Protein AF-A0A817MGU4-F1 (afdb_monomer)

Foldseek 3Di:
DAPVLVVVVVVCVVDPCVVPDDDDQAAAALDKFKWWWKDAPVCSVPTDIDTPDPDPVVVVVVADPRMDTRDTHIYAAPCVVDPEAAAEEEEENQLCRVRNVSSNVVCLVPYHHFKYKYWQALVRVVVVVHQSLVVVVSLVVSAKFKWFQDDDDPDPVPSDPVPTDRQPPDSVSSVVVSVDGITIMMIGHD

Secondary structure (DSSP, 8-state):
--HHHHHHHHHHHHSTTTTT------EE-SS--EEEEEEESS-TTS-EEEE----HHHHHHHS-TTEEEEEEEEEE-HHHH--S-EEEEEE--TT-HHHHHHTTHHHHHHS-EEEEEEEE-HHHHHHTT--HHHHHHHHHTTTPEEEE-----S-GGG--GGGPEE--SSHHHHHHHHTS--EEEEEE--

Nearest PDB structures (foldseek):
  7t02-assembly1_A  TM=6.049E-01  e=2.798E-01  Cryptococcus neoformans H99
  4ts5-assembly1_B  TM=3.779E-01  e=2.997E+00  Saccharolobus solfataricus

Structure (mmCIF, N/CA/C/O backbone):
data_AF-A0A817MGU4-F1
#
_entry.id   AF-A0A817MGU4-F1
#
loop_
_atom_site.group_PDB
_atom_site.id
_atom_site.type_symbol
_atom_site.label_atom_id
_atom_site.label_alt_id
_atom_site.label_comp_id
_atom_site.label_asym_id
_atom_site.label_entity_id
_atom_site.label_seq_id
_atom_site.pdbx_PDB_ins_code
_atom_site.Cartn_x
_atom_site.Cartn_y
_atom_site.Cartn_z
_atom_site.occupancy
_atom_site.B_iso_or_equiv
_atom_site.auth_seq_id
_atom_site.auth_comp_id
_atom_site.auth_asym_id
_atom_site.auth_atom_id
_atom_site.pdbx_PDB_model_num
ATOM 1 N N . MET A 1 1 ? 19.069 8.839 0.242 1.00 52.44 1 MET A N 1
ATOM 2 C CA . MET A 1 1 ? 17.843 9.308 0.901 1.00 52.44 1 MET A CA 1
ATOM 3 C C . MET A 1 1 ? 16.975 9.930 -0.161 1.00 52.44 1 MET A C 1
ATOM 5 O O . MET A 1 1 ? 17.437 10.852 -0.833 1.00 52.44 1 MET A O 1
ATOM 9 N N . ASP A 1 2 ? 15.814 9.322 -0.345 1.00 75.19 2 ASP A N 1
ATOM 10 C CA . ASP A 1 2 ? 14.887 9.527 -1.437 1.00 75.19 2 ASP A CA 1
ATOM 11 C C . ASP A 1 2 ? 14.409 10.979 -1.476 1.00 75.19 2 ASP A C 1
ATOM 13 O O . ASP A 1 2 ? 14.373 11.662 -0.446 1.00 75.19 2 ASP A O 1
ATOM 17 N N . ILE A 1 3 ? 14.117 11.471 -2.678 1.00 82.62 3 ILE A N 1
ATOM 18 C CA . ILE A 1 3 ? 13.747 12.871 -2.867 1.00 82.62 3 ILE A CA 1
ATOM 19 C C . ILE A 1 3 ? 12.414 13.193 -2.188 1.00 82.62 3 ILE A C 1
ATOM 21 O O . ILE A 1 3 ? 12.316 14.254 -1.576 1.00 82.62 3 ILE A O 1
ATOM 25 N N . ASN A 1 4 ? 11.452 12.265 -2.170 1.00 84.75 4 ASN A N 1
ATOM 26 C CA . ASN A 1 4 ? 10.167 12.475 -1.506 1.00 84.75 4 ASN A CA 1
ATOM 27 C C . ASN A 1 4 ? 10.351 12.516 0.009 1.00 84.75 4 ASN A C 1
ATOM 29 O O . ASN A 1 4 ? 9.826 13.409 0.666 1.00 84.75 4 ASN A O 1
ATOM 33 N N . VAL A 1 5 ? 11.182 11.635 0.574 1.00 89.19 5 VAL A N 1
ATOM 34 C CA . VAL A 1 5 ? 11.493 11.682 2.014 1.00 89.19 5 VAL A CA 1
ATOM 35 C C . VAL A 1 5 ? 12.174 13.002 2.389 1.00 89.19 5 VAL A C 1
ATOM 37 O O . VAL A 1 5 ? 11.815 13.614 3.394 1.00 89.19 5 VAL A O 1
ATOM 40 N N . LYS A 1 6 ? 13.126 13.483 1.580 1.00 89.12 6 LYS A N 1
ATOM 41 C CA . LYS A 1 6 ? 13.765 14.789 1.812 1.00 89.12 6 LYS A CA 1
ATOM 42 C C . LYS A 1 6 ? 12.763 15.938 1.733 1.00 89.12 6 LYS A C 1
ATOM 44 O O . LYS A 1 6 ? 12.825 16.839 2.563 1.00 89.12 6 LYS A O 1
ATOM 49 N N . LEU A 1 7 ? 11.847 15.905 0.765 1.00 90.69 7 LEU A N 1
ATOM 50 C CA . LEU A 1 7 ? 10.790 16.907 0.623 1.00 90.69 7 LEU A CA 1
ATOM 51 C C . LEU A 1 7 ? 9.824 16.880 1.810 1.00 90.69 7 LEU A C 1
ATOM 53 O O . LEU A 1 7 ? 9.487 17.940 2.333 1.00 90.69 7 LEU A O 1
ATOM 57 N N . LEU A 1 8 ? 9.437 15.695 2.289 1.00 92.19 8 LEU A N 1
ATOM 58 C CA . LEU A 1 8 ? 8.621 15.540 3.494 1.00 92.19 8 LEU A CA 1
ATOM 59 C C . LEU A 1 8 ? 9.337 16.115 4.715 1.00 92.19 8 LEU A C 1
ATOM 61 O O . LEU A 1 8 ? 8.760 16.908 5.450 1.00 92.19 8 LEU A O 1
ATOM 65 N N . GLN A 1 9 ? 10.615 15.789 4.907 1.00 92.25 9 GLN A N 1
ATOM 66 C CA . GLN A 1 9 ? 11.400 16.328 6.018 1.00 92.25 9 GLN A CA 1
ATOM 67 C C . GLN A 1 9 ? 11.568 17.847 5.938 1.00 92.25 9 GLN A C 1
ATOM 69 O O . GLN A 1 9 ? 11.411 18.522 6.951 1.00 92.25 9 GLN A O 1
ATOM 74 N N . ALA A 1 10 ? 11.838 18.394 4.752 1.00 92.06 10 ALA A N 1
ATOM 75 C CA . ALA A 1 10 ? 11.917 19.838 4.548 1.00 92.06 10 ALA A CA 1
ATOM 76 C C . ALA A 1 10 ? 10.568 20.517 4.838 1.00 92.06 10 ALA A C 1
ATOM 78 O O . ALA A 1 10 ? 10.527 21.534 5.527 1.00 92.06 10 ALA A O 1
ATOM 79 N N . SER A 1 11 ? 9.463 19.914 4.389 1.00 93.69 11 SER A N 1
ATOM 80 C CA . SER A 1 11 ? 8.102 20.389 4.671 1.00 93.69 11 SER A CA 1
ATOM 81 C C . SER A 1 11 ? 7.806 20.368 6.172 1.00 93.69 11 SER A C 1
ATOM 83 O O . SER A 1 11 ? 7.254 21.324 6.714 1.00 93.69 11 SER A O 1
ATOM 85 N N . LEU A 1 12 ? 8.238 19.320 6.878 1.00 94.12 12 LEU A N 1
ATOM 86 C CA . LEU A 1 12 ? 8.085 19.222 8.326 1.00 94.12 12 LEU A CA 1
ATOM 87 C C . LEU A 1 12 ? 8.914 20.260 9.079 1.00 94.12 12 LEU A C 1
ATOM 89 O O . LEU A 1 12 ? 8.421 20.788 10.070 1.00 94.12 12 LEU A O 1
ATOM 93 N N . GLN A 1 13 ? 10.123 20.577 8.608 1.00 90.31 13 GLN A N 1
ATOM 94 C CA . GLN A 1 13 ? 10.992 21.594 9.213 1.00 90.31 13 GLN A CA 1
ATOM 95 C C . GLN A 1 13 ? 10.407 23.005 9.129 1.00 90.31 13 GLN A C 1
ATOM 97 O O . GLN A 1 13 ? 10.599 23.793 10.051 1.00 90.31 13 GLN A O 1
ATOM 102 N N . VAL A 1 14 ? 9.700 23.326 8.042 1.00 93.19 14 VAL A N 1
ATOM 103 C CA . VAL A 1 14 ? 9.022 24.626 7.901 1.00 93.19 14 VAL A CA 1
ATOM 104 C C . VAL A 1 14 ? 7.645 24.649 8.569 1.00 93.19 14 VAL A C 1
ATOM 106 O O . VAL A 1 14 ? 7.094 25.722 8.810 1.00 93.19 14 VAL A O 1
ATOM 109 N N . SER A 1 15 ? 7.089 23.480 8.893 1.00 90.31 15 SER A N 1
ATOM 110 C CA . SER A 1 15 ? 5.839 23.341 9.641 1.00 90.31 15 SER A CA 1
ATOM 111 C C . SER A 1 15 ? 6.075 23.279 11.157 1.00 90.31 15 SER A C 1
ATOM 113 O O . SER A 1 15 ? 7.150 22.921 11.629 1.00 90.31 15 SER A O 1
ATOM 115 N N . GLN A 1 16 ? 5.030 23.519 11.950 1.00 88.62 16 GLN A N 1
ATOM 116 C CA . GLN A 1 16 ? 5.045 23.241 13.396 1.00 88.62 16 GLN A CA 1
ATOM 117 C C . GLN A 1 16 ? 4.658 21.784 13.729 1.00 88.62 16 GLN A C 1
ATOM 119 O O . GLN A 1 16 ? 4.430 21.449 14.888 1.00 88.62 16 GLN A O 1
ATOM 124 N N . LEU A 1 17 ? 4.566 20.905 12.723 1.00 91.19 17 LEU A N 1
ATOM 125 C CA . LEU A 1 17 ? 4.062 19.535 12.875 1.00 91.19 17 LEU A CA 1
ATOM 126 C C . LEU A 1 17 ? 5.148 18.521 13.249 1.00 91.19 17 LEU A C 1
ATOM 128 O O . LEU A 1 17 ? 4.828 17.387 13.587 1.00 91.19 17 LEU A O 1
ATOM 132 N N . SER A 1 18 ? 6.423 18.913 13.222 1.00 89.00 18 SER A N 1
ATOM 133 C CA . SER A 1 18 ? 7.561 18.008 13.441 1.00 89.00 18 SER A CA 1
ATOM 134 C C . SER A 1 18 ? 7.546 17.273 14.788 1.00 89.00 18 SER A C 1
ATOM 136 O O . SER A 1 18 ? 8.132 16.203 14.890 1.00 89.00 18 SER A O 1
ATOM 138 N N . GLN A 1 19 ? 6.854 17.803 15.801 1.00 91.38 19 GLN A N 1
ATOM 139 C CA . GLN A 1 19 ? 6.708 17.150 17.110 1.00 91.38 19 GLN A CA 1
ATOM 140 C C . GLN A 1 19 ? 5.687 16.001 17.111 1.00 91.38 19 GLN A C 1
ATOM 142 O O . GLN A 1 19 ? 5.740 15.142 17.983 1.00 91.38 19 GLN A O 1
ATOM 147 N N . ASN A 1 20 ? 4.773 15.981 16.137 1.00 93.31 20 ASN A N 1
ATOM 148 C CA . ASN A 1 20 ? 3.652 15.040 16.069 1.00 93.31 20 ASN A CA 1
ATOM 149 C C . ASN A 1 20 ? 3.697 14.151 14.816 1.00 93.31 20 ASN A C 1
ATOM 151 O O . ASN A 1 20 ? 2.763 13.390 14.575 1.00 93.31 20 ASN A O 1
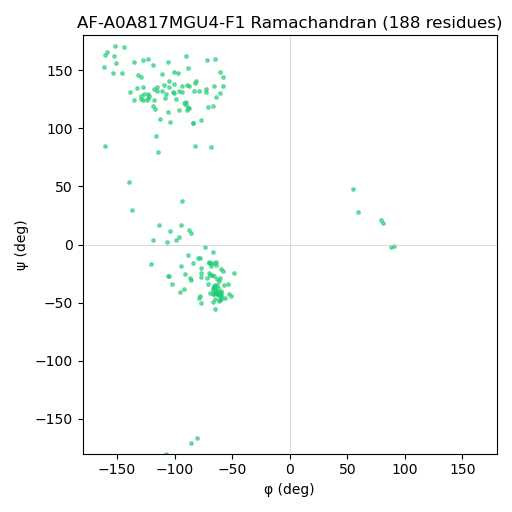ATOM 155 N N . VAL A 1 21 ? 4.743 14.264 13.991 1.00 94.94 21 VAL A N 1
ATOM 156 C CA . VAL A 1 21 ? 4.882 13.502 12.746 1.00 94.94 21 VAL A CA 1
ATOM 157 C C . VAL A 1 21 ? 6.192 12.733 12.751 1.00 94.94 21 VAL A C 1
ATOM 159 O O . VAL A 1 21 ? 7.273 13.311 12.856 1.00 94.94 21 VAL A O 1
ATOM 162 N N . ILE A 1 22 ? 6.086 11.421 12.563 1.00 94.12 22 ILE A N 1
ATOM 163 C CA . ILE A 1 22 ? 7.223 10.522 12.382 1.00 94.12 22 ILE A CA 1
ATOM 164 C C . ILE A 1 22 ? 7.265 10.102 10.914 1.00 94.12 22 ILE A C 1
ATOM 166 O O . ILE A 1 22 ? 6.263 9.661 10.355 1.00 94.12 22 ILE A O 1
ATOM 170 N N . VAL A 1 23 ? 8.434 10.231 10.280 1.00 94.06 23 VAL A N 1
ATOM 171 C CA . VAL A 1 23 ? 8.643 9.793 8.892 1.00 94.06 23 VAL A CA 1
ATOM 172 C C . VAL A 1 23 ? 9.462 8.512 8.878 1.00 94.06 23 VAL A C 1
ATOM 174 O O . VAL A 1 23 ? 10.650 8.517 9.206 1.00 94.06 23 VAL A O 1
ATOM 177 N N . HIS A 1 24 ? 8.845 7.422 8.433 1.00 93.56 24 HIS A N 1
ATOM 178 C CA . HIS A 1 24 ? 9.527 6.153 8.199 1.00 93.56 24 HIS A CA 1
ATOM 179 C C . HIS A 1 24 ? 9.996 6.077 6.745 1.00 93.56 24 HIS A C 1
ATOM 181 O O . HIS A 1 2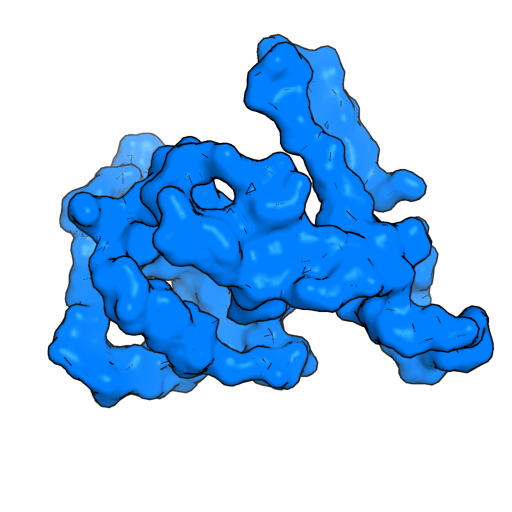4 ? 9.204 6.170 5.816 1.00 93.56 24 HIS A O 1
ATOM 187 N N . SER A 1 25 ? 11.303 5.909 6.534 1.00 91.88 25 SER A N 1
ATOM 188 C CA . SER A 1 25 ? 11.917 5.850 5.194 1.00 91.88 25 SER A CA 1
ATOM 189 C C . SER A 1 25 ? 12.051 4.412 4.680 1.00 91.88 25 SER A C 1
ATOM 191 O O . SER A 1 25 ? 13.071 4.043 4.091 1.00 91.88 25 SER A O 1
ATOM 193 N N . ASN A 1 26 ? 11.054 3.582 4.971 1.00 92.12 26 ASN A N 1
ATOM 194 C CA . ASN A 1 26 ? 11.050 2.156 4.680 1.00 92.12 26 ASN A CA 1
ATOM 195 C C . ASN A 1 26 ? 10.028 1.843 3.588 1.00 92.12 26 ASN A C 1
ATOM 197 O O . ASN A 1 26 ? 8.959 2.444 3.549 1.00 92.12 26 ASN A O 1
ATOM 201 N N . ALA A 1 27 ? 10.328 0.849 2.753 1.00 93.12 27 ALA A N 1
ATOM 202 C CA . ALA A 1 27 ? 9.271 0.173 2.007 1.00 93.12 27 ALA A CA 1
ATOM 203 C C . ALA A 1 27 ? 8.442 -0.706 2.956 1.00 93.12 27 ALA A C 1
ATOM 205 O O . ALA A 1 27 ? 8.929 -1.130 4.009 1.00 93.12 27 ALA A O 1
ATOM 206 N N . LEU A 1 28 ? 7.215 -1.030 2.557 1.00 94.81 28 LEU A N 1
ATOM 207 C CA . LEU A 1 28 ? 6.375 -1.990 3.266 1.00 94.81 28 LEU A CA 1
ATOM 208 C C . LEU A 1 28 ? 6.403 -3.347 2.556 1.00 94.81 28 LEU A C 1
ATOM 210 O O . LEU A 1 28 ? 6.229 -3.423 1.343 1.00 94.81 28 LEU A O 1
ATOM 214 N N . SER A 1 29 ? 6.649 -4.413 3.315 1.00 92.81 29 SER A N 1
ATOM 215 C CA . SER A 1 29 ? 6.662 -5.799 2.835 1.00 92.81 29 SER A CA 1
ATOM 216 C C . SER A 1 29 ? 6.315 -6.759 3.970 1.00 92.81 29 SER A C 1
ATOM 218 O O . SER A 1 29 ? 6.661 -6.527 5.128 1.00 92.81 29 SER A O 1
ATOM 220 N N . ALA A 1 30 ? 5.661 -7.876 3.644 1.00 91.12 30 ALA A N 1
ATOM 221 C CA . ALA A 1 30 ? 5.392 -8.941 4.609 1.00 91.12 30 ALA A CA 1
ATOM 222 C C . ALA A 1 30 ? 6.680 -9.591 5.151 1.00 91.12 30 ALA A C 1
ATOM 224 O O . ALA A 1 30 ? 6.692 -10.049 6.298 1.00 91.12 30 ALA A O 1
ATOM 225 N N . ILE A 1 31 ? 7.743 -9.601 4.337 1.00 90.50 31 ILE A N 1
ATOM 226 C CA . ILE A 1 31 ? 9.067 -10.140 4.658 1.00 90.50 31 ILE A CA 1
ATOM 227 C C . ILE A 1 31 ? 10.079 -8.987 4.578 1.00 90.50 31 ILE A C 1
ATOM 229 O O . ILE A 1 31 ? 10.221 -8.403 3.500 1.00 90.50 31 ILE A O 1
ATOM 233 N N . PRO A 1 32 ? 10.775 -8.646 5.679 1.00 91.50 32 PRO A N 1
ATOM 234 C CA . PRO A 1 32 ? 11.831 -7.641 5.655 1.00 91.50 32 PRO A CA 1
ATOM 235 C C . PRO A 1 32 ? 12.962 -8.041 4.709 1.00 91.50 32 PRO A C 1
ATOM 237 O O . PRO A 1 32 ? 13.478 -9.155 4.782 1.00 91.50 32 PRO A O 1
ATOM 240 N N . ASP A 1 33 ? 13.357 -7.117 3.842 1.00 91.25 33 ASP A N 1
ATOM 241 C CA . ASP A 1 33 ? 14.367 -7.355 2.814 1.00 91.25 33 ASP A CA 1
ATOM 242 C C . ASP A 1 33 ? 14.997 -6.043 2.320 1.00 91.25 33 ASP A C 1
ATOM 244 O O . ASP A 1 33 ? 14.461 -4.953 2.546 1.00 91.25 33 ASP A O 1
ATOM 248 N N . LYS A 1 34 ? 16.122 -6.134 1.610 1.00 90.31 34 LYS A N 1
ATOM 249 C CA . LYS A 1 34 ? 16.692 -5.023 0.848 1.00 90.31 34 LYS A CA 1
ATOM 250 C C . LYS A 1 34 ? 16.026 -4.922 -0.516 1.00 90.31 34 LYS A C 1
ATOM 252 O O . LYS A 1 34 ? 15.935 -5.888 -1.268 1.00 90.31 34 LYS A O 1
ATOM 257 N N . CYS A 1 35 ? 15.633 -3.707 -0.855 1.00 90.62 35 CYS A N 1
ATOM 258 C CA . CYS A 1 35 ? 14.971 -3.391 -2.104 1.00 90.62 35 CYS A CA 1
ATOM 259 C C . CYS A 1 35 ? 15.694 -2.244 -2.807 1.00 90.62 35 CYS A C 1
ATOM 261 O O . CYS A 1 35 ? 16.398 -1.444 -2.185 1.00 90.62 35 CYS A O 1
ATOM 263 N N . ILE A 1 36 ? 15.493 -2.137 -4.113 1.00 91.69 36 ILE A N 1
ATOM 264 C CA . ILE A 1 36 ? 15.825 -0.934 -4.871 1.00 91.69 36 ILE A CA 1
ATOM 265 C C . ILE A 1 36 ? 14.555 -0.133 -5.109 1.00 91.69 36 ILE A C 1
ATOM 267 O O . ILE A 1 36 ? 13.512 -0.693 -5.437 1.00 91.69 36 ILE A O 1
ATOM 271 N N . LEU A 1 37 ? 14.678 1.178 -4.963 1.00 91.31 37 LEU A N 1
ATOM 272 C CA . LEU A 1 37 ? 13.749 2.162 -5.485 1.00 91.31 37 LEU A CA 1
ATOM 273 C C . LEU A 1 37 ? 14.333 2.696 -6.791 1.00 91.31 37 LEU A C 1
ATOM 275 O O . LEU A 1 37 ? 15.475 3.168 -6.805 1.00 91.31 37 LEU A O 1
ATOM 279 N N . TYR A 1 38 ? 13.572 2.636 -7.873 1.00 91.88 38 TYR A N 1
ATOM 280 C CA . TYR A 1 38 ? 13.931 3.195 -9.176 1.00 91.88 38 TYR A CA 1
ATOM 281 C C . TYR A 1 38 ? 12.734 3.943 -9.769 1.00 91.88 38 TYR A C 1
ATOM 283 O O . TYR A 1 38 ? 11.601 3.686 -9.385 1.00 91.88 38 TYR A O 1
ATOM 291 N N . SER A 1 39 ? 12.976 4.887 -10.675 1.00 92.62 39 SER A N 1
ATOM 292 C CA . SER A 1 39 ? 11.905 5.634 -11.355 1.00 92.62 39 SER A CA 1
ATOM 293 C C . SER A 1 39 ? 12.346 6.121 -12.731 1.00 92.62 39 SER A C 1
ATOM 295 O O . SER A 1 39 ? 13.552 6.155 -13.019 1.00 92.62 39 SER A O 1
ATOM 297 N N . ASP A 1 40 ? 11.380 6.481 -13.582 1.00 92.81 40 ASP A N 1
ATOM 298 C CA . ASP A 1 40 ? 11.629 7.055 -14.911 1.00 92.81 40 ASP A CA 1
ATOM 299 C C . ASP A 1 40 ? 12.474 8.335 -14.760 1.00 92.81 40 ASP A C 1
ATOM 301 O O . ASP A 1 40 ? 12.373 9.075 -13.777 1.00 92.81 40 ASP A O 1
ATOM 305 N N . ASN A 1 41 ? 13.378 8.591 -15.704 1.00 93.25 41 ASN A N 1
ATOM 306 C CA . ASN A 1 41 ? 14.269 9.755 -15.651 1.00 93.25 41 ASN A CA 1
ATOM 307 C C . ASN A 1 41 ? 13.570 11.106 -15.869 1.00 93.25 41 ASN A C 1
ATOM 309 O O . ASN A 1 41 ? 14.155 12.142 -15.559 1.00 93.25 41 ASN A O 1
ATOM 313 N N . ARG A 1 42 ? 12.342 11.100 -16.383 1.00 93.81 42 ARG A N 1
ATOM 314 C CA . ARG A 1 42 ? 11.476 12.261 -16.620 1.00 93.81 42 ARG A CA 1
ATOM 315 C C . ARG A 1 42 ? 10.396 12.391 -15.551 1.00 93.81 42 ARG A C 1
ATOM 317 O O . ARG A 1 42 ? 10.061 13.515 -15.195 1.00 93.81 42 ARG A O 1
ATOM 324 N N . ASN A 1 43 ? 9.883 11.275 -15.029 1.00 89.31 43 ASN A N 1
ATOM 325 C CA . ASN A 1 43 ? 8.931 11.263 -13.916 1.00 89.31 43 ASN A CA 1
ATOM 326 C C . ASN A 1 43 ? 9.550 10.6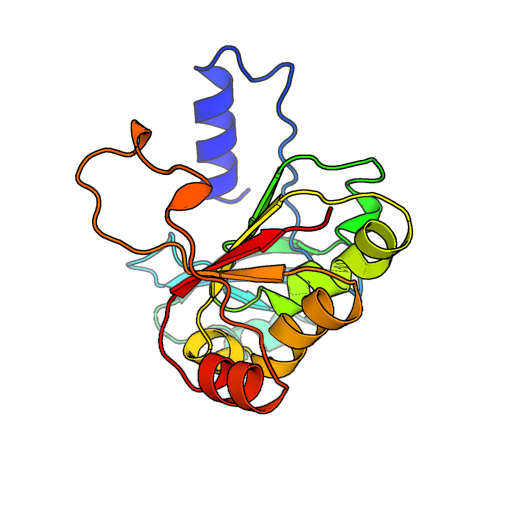16 -12.672 1.00 89.31 43 ASN A C 1
ATOM 328 O O . ASN A 1 43 ? 9.309 9.453 -12.361 1.00 89.31 43 ASN A O 1
ATOM 332 N N . ILE A 1 44 ? 10.361 11.389 -11.951 1.00 87.75 44 ILE A N 1
ATOM 333 C CA . ILE A 1 44 ? 11.073 10.874 -10.776 1.00 87.75 44 ILE A CA 1
ATOM 334 C C . ILE A 1 44 ? 10.156 10.587 -9.579 1.00 87.75 44 ILE A C 1
ATOM 336 O O . ILE A 1 44 ? 10.603 9.896 -8.665 1.00 87.75 44 ILE A O 1
ATOM 340 N N . GLY A 1 45 ? 8.926 11.121 -9.589 1.00 84.56 45 GLY A N 1
ATOM 341 C CA . GLY A 1 45 ? 7.933 10.951 -8.526 1.00 84.56 45 GLY A CA 1
ATOM 342 C C . GLY A 1 45 ? 7.234 9.590 -8.544 1.00 84.56 45 GLY A C 1
ATOM 343 O O . GLY A 1 45 ? 6.816 9.130 -7.487 1.00 84.56 45 GLY A O 1
ATOM 344 N N . ASP A 1 46 ? 7.185 8.928 -9.703 1.00 85.81 46 ASP A N 1
ATOM 345 C CA . ASP A 1 46 ? 6.631 7.579 -9.873 1.00 85.81 46 ASP A CA 1
ATOM 346 C C . ASP A 1 46 ? 7.677 6.521 -9.489 1.00 85.81 46 ASP A C 1
ATOM 348 O O . ASP A 1 46 ? 8.485 6.047 -10.297 1.00 85.81 46 ASP A O 1
ATOM 352 N N . GLY A 1 47 ? 7.737 6.242 -8.189 1.00 89.00 47 GLY A N 1
ATOM 353 C CA . GLY A 1 47 ? 8.672 5.298 -7.598 1.00 89.00 47 GLY A CA 1
ATOM 354 C C . GLY A 1 47 ? 8.235 3.846 -7.779 1.00 89.00 47 GLY A C 1
ATOM 355 O O . GLY A 1 47 ? 7.123 3.456 -7.439 1.00 89.00 47 GLY A O 1
ATOM 356 N N . HIS A 1 48 ? 9.152 2.992 -8.218 1.00 89.12 48 HIS A N 1
ATOM 357 C CA . HIS A 1 48 ? 8.962 1.546 -8.248 1.00 89.12 48 HIS A CA 1
ATOM 358 C C . HIS A 1 48 ? 9.934 0.848 -7.305 1.00 89.12 48 HIS A C 1
ATOM 360 O O . HIS A 1 48 ? 11.131 1.142 -7.288 1.00 89.12 48 HIS A O 1
ATOM 366 N N . VAL A 1 49 ? 9.420 -0.121 -6.548 1.00 89.94 49 VAL A N 1
ATOM 367 C CA . VAL A 1 49 ? 10.207 -0.910 -5.599 1.00 89.94 49 VAL A CA 1
ATOM 368 C C . VAL A 1 49 ? 10.333 -2.347 -6.087 1.00 89.94 49 VAL A C 1
ATOM 370 O O . VAL A 1 49 ? 9.343 -2.972 -6.463 1.00 89.94 49 VAL A O 1
ATOM 373 N N . VAL A 1 50 ? 11.554 -2.881 -6.064 1.00 88.75 50 VAL A N 1
ATOM 374 C CA . VAL A 1 50 ? 11.833 -4.306 -6.294 1.00 88.75 50 VAL A CA 1
ATOM 375 C C . VAL A 1 50 ? 12.719 -4.826 -5.168 1.00 88.75 50 VAL A C 1
ATOM 377 O O . VAL A 1 50 ? 13.777 -4.259 -4.896 1.00 88.75 50 VAL A O 1
ATOM 380 N N . CYS A 1 51 ? 12.273 -5.894 -4.513 1.00 86.62 51 CYS A N 1
ATOM 381 C CA . CYS A 1 51 ? 12.975 -6.585 -3.428 1.00 86.62 51 CYS A CA 1
ATOM 382 C C . CYS A 1 51 ? 13.515 -7.944 -3.912 1.00 86.62 51 CYS A C 1
ATOM 384 O O . CYS A 1 51 ? 13.333 -8.306 -5.076 1.00 86.62 51 CYS A O 1
ATOM 386 N N . GLY A 1 52 ? 14.181 -8.703 -3.042 1.00 82.12 52 GLY A N 1
ATOM 387 C CA . GLY A 1 52 ? 14.734 -10.022 -3.359 1.00 82.12 52 GLY A CA 1
ATOM 388 C C . GLY A 1 52 ? 16.048 -9.966 -4.132 1.00 82.12 52 GLY A C 1
ATOM 389 O O . GLY A 1 52 ? 16.402 -10.919 -4.822 1.00 82.12 52 GLY A O 1
ATOM 390 N N . ILE A 1 53 ? 16.765 -8.841 -4.066 1.00 78.06 53 ILE A N 1
ATOM 391 C CA . ILE A 1 53 ? 17.980 -8.635 -4.855 1.00 78.06 53 ILE A CA 1
ATOM 392 C C . ILE A 1 53 ? 19.164 -9.258 -4.123 1.00 78.06 53 ILE A C 1
ATOM 394 O O . ILE A 1 53 ? 19.691 -8.704 -3.158 1.00 78.06 53 ILE A O 1
ATOM 398 N N . SER A 1 54 ? 19.607 -10.409 -4.622 1.00 74.12 54 SER A N 1
ATOM 399 C CA . SER A 1 54 ? 20.791 -11.112 -4.126 1.00 74.12 54 SER A CA 1
ATOM 400 C C . SER A 1 54 ? 22.108 -10.490 -4.593 1.00 74.12 54 SER A C 1
ATOM 402 O O . SER A 1 54 ? 23.122 -10.615 -3.904 1.00 74.12 54 SER A O 1
ATOM 404 N N . SER A 1 55 ? 22.129 -9.822 -5.753 1.00 74.06 55 SER A N 1
ATOM 405 C CA . SER A 1 55 ? 23.347 -9.225 -6.301 1.00 74.06 55 SER A CA 1
ATOM 406 C C . SER A 1 55 ? 23.087 -7.989 -7.168 1.00 74.06 55 SER A C 1
ATOM 408 O O . SER A 1 55 ? 22.038 -7.837 -7.786 1.00 74.06 55 SER A O 1
ATOM 410 N N . LEU A 1 56 ? 24.097 -7.120 -7.297 1.00 66.88 56 LEU A N 1
ATOM 411 C CA . LEU A 1 56 ? 24.037 -5.952 -8.189 1.00 66.88 56 LEU A CA 1
ATOM 412 C C . LEU A 1 56 ? 23.916 -6.329 -9.679 1.00 66.88 56 LEU A C 1
ATOM 414 O O . LEU A 1 56 ? 23.545 -5.484 -10.486 1.00 66.88 56 LEU A O 1
ATOM 418 N N . LYS A 1 57 ? 24.228 -7.576 -10.064 1.00 66.12 57 LYS A N 1
ATOM 419 C CA . LYS A 1 57 ? 24.079 -8.040 -11.454 1.00 66.12 57 LYS A CA 1
ATOM 420 C C . LYS A 1 57 ? 22.611 -8.216 -11.846 1.00 66.12 57 LYS A C 1
ATOM 422 O O . LYS A 1 57 ? 22.279 -8.002 -13.008 1.00 66.12 57 LYS A O 1
ATOM 427 N N . ASP A 1 58 ? 21.750 -8.517 -10.877 1.00 68.62 58 ASP A N 1
ATOM 428 C CA . ASP A 1 58 ? 20.310 -8.701 -11.089 1.00 68.62 58 ASP A CA 1
ATOM 429 C C . ASP A 1 58 ? 19.623 -7.364 -11.422 1.00 68.62 58 ASP A C 1
ATOM 431 O O . ASP A 1 58 ? 18.615 -7.309 -12.120 1.00 68.62 58 ASP A O 1
ATOM 435 N N . ILE A 1 59 ? 20.220 -6.249 -10.997 1.00 70.94 59 ILE A N 1
ATOM 436 C CA . ILE A 1 59 ? 19.656 -4.904 -11.126 1.00 70.94 59 ILE A CA 1
ATOM 437 C C . ILE A 1 59 ? 19.516 -4.456 -12.585 1.00 70.94 59 ILE A C 1
ATOM 439 O O . ILE A 1 59 ? 18.490 -3.883 -12.943 1.00 70.94 59 ILE A O 1
ATOM 443 N N . ASN A 1 60 ? 20.503 -4.737 -13.441 1.00 66.94 60 ASN A N 1
ATOM 444 C CA . ASN A 1 60 ? 20.457 -4.324 -14.852 1.00 66.94 60 ASN A CA 1
ATOM 445 C C . ASN A 1 60 ? 19.377 -5.065 -15.655 1.00 66.94 60 ASN A C 1
ATOM 447 O O . ASN A 1 60 ? 19.007 -4.615 -16.734 1.00 66.94 60 ASN A O 1
ATOM 451 N N . VAL A 1 61 ? 18.887 -6.198 -15.144 1.00 73.00 61 VAL A N 1
ATOM 452 C CA . VAL A 1 61 ? 17.766 -6.942 -15.735 1.00 73.00 61 VAL A CA 1
ATOM 453 C C . VAL A 1 61 ? 16.425 -6.390 -15.242 1.00 73.00 61 VAL A C 1
ATOM 455 O O . VAL A 1 61 ? 15.434 -6.441 -15.963 1.00 73.00 61 VAL A O 1
ATOM 458 N N . LEU A 1 62 ? 16.390 -5.859 -14.017 1.00 80.62 62 LEU A N 1
ATOM 459 C CA . LEU A 1 62 ? 15.164 -5.444 -13.332 1.00 80.62 62 LEU A CA 1
ATOM 460 C C . LEU A 1 62 ? 14.785 -3.978 -13.577 1.00 80.62 62 LEU A C 1
ATOM 462 O O . LEU A 1 62 ? 13.610 -3.639 -13.465 1.00 80.62 62 LEU A O 1
ATOM 466 N N . VAL A 1 63 ? 15.752 -3.111 -13.892 1.00 87.94 63 VAL A N 1
ATOM 467 C CA . VAL A 1 63 ? 15.512 -1.683 -14.149 1.00 87.94 63 VAL A CA 1
ATOM 468 C C . VAL A 1 63 ? 15.378 -1.448 -15.661 1.00 87.94 63 VAL A C 1
ATOM 470 O O . VAL A 1 63 ? 16.354 -1.650 -16.386 1.00 87.94 63 VAL A O 1
ATOM 473 N N . PRO A 1 64 ? 14.205 -1.013 -16.165 1.00 88.62 64 PRO A N 1
ATOM 474 C CA . PRO A 1 64 ? 14.001 -0.798 -17.595 1.00 88.62 64 PRO A CA 1
ATOM 475 C C . PRO A 1 64 ? 14.879 0.322 -18.169 1.00 88.62 64 PRO A C 1
ATOM 477 O O . PRO A 1 64 ? 15.324 1.231 -17.464 1.00 88.62 64 PRO A O 1
ATOM 480 N N . ALA A 1 65 ? 15.076 0.310 -19.489 1.00 91.12 65 ALA A N 1
ATOM 481 C CA . ALA A 1 65 ? 15.724 1.422 -20.179 1.00 91.12 65 ALA A CA 1
ATOM 482 C C . ALA A 1 65 ? 14.948 2.733 -19.944 1.00 91.12 65 ALA A C 1
ATOM 484 O O . ALA A 1 65 ? 13.723 2.758 -20.020 1.00 91.12 65 ALA A O 1
ATOM 485 N N . GLY A 1 66 ? 15.663 3.826 -19.665 1.00 92.38 66 GLY A N 1
ATOM 486 C CA . GLY A 1 66 ? 15.052 5.122 -19.335 1.00 92.38 66 GLY A CA 1
ATOM 487 C C . GLY A 1 66 ? 14.740 5.326 -17.848 1.00 92.38 66 GLY A C 1
ATOM 488 O O . GLY A 1 66 ? 14.329 6.423 -17.471 1.00 92.38 66 GLY A O 1
ATOM 489 N N . TYR A 1 67 ? 15.004 4.326 -17.004 1.00 94.06 67 TYR A N 1
ATOM 490 C CA . TYR A 1 67 ? 14.878 4.413 -15.551 1.00 94.06 67 TYR A CA 1
ATOM 491 C C . TYR A 1 67 ? 16.254 4.492 -14.889 1.00 94.06 67 TYR A C 1
ATOM 493 O O . TYR A 1 67 ? 17.260 4.048 -15.444 1.00 94.06 67 TYR A O 1
ATOM 501 N N . SER A 1 68 ? 16.294 5.044 -13.676 1.00 92.69 68 SER A N 1
ATOM 502 C CA . SER A 1 68 ? 17.489 5.011 -12.831 1.00 92.69 68 SER A CA 1
ATOM 503 C C . SER A 1 68 ? 17.150 4.567 -11.420 1.00 92.69 68 SER A C 1
ATOM 505 O O . SER A 1 68 ? 16.106 4.921 -10.870 1.00 92.69 68 SER A O 1
ATOM 507 N N . ILE A 1 69 ? 18.086 3.848 -10.803 1.00 91.81 69 ILE A N 1
ATOM 508 C CA . ILE A 1 69 ? 18.042 3.549 -9.372 1.00 91.81 69 ILE A CA 1
ATOM 509 C C . ILE A 1 69 ? 18.160 4.864 -8.607 1.00 91.81 69 ILE A C 1
ATOM 511 O O . ILE A 1 69 ? 19.093 5.642 -8.815 1.00 91.81 69 ILE A O 1
ATOM 515 N N . ARG A 1 70 ? 17.217 5.101 -7.704 1.00 91.06 70 ARG A N 1
ATOM 516 C CA . ARG A 1 70 ? 17.184 6.273 -6.827 1.00 91.06 70 ARG A CA 1
ATOM 517 C C . ARG A 1 70 ? 17.808 5.965 -5.481 1.00 91.06 70 ARG A C 1
ATOM 519 O O . ARG A 1 70 ? 18.557 6.781 -4.945 1.00 91.06 70 ARG A O 1
ATOM 526 N N . GLN A 1 71 ? 17.525 4.782 -4.938 1.00 90.25 71 GLN A N 1
ATOM 527 C CA . GLN A 1 71 ? 18.023 4.389 -3.628 1.00 90.25 71 GLN A CA 1
ATOM 528 C C . GLN A 1 71 ? 17.962 2.870 -3.411 1.00 90.25 71 GLN A C 1
ATOM 530 O O . GLN A 1 71 ? 17.090 2.194 -3.942 1.00 90.25 71 GLN A O 1
ATOM 535 N N . ILE A 1 72 ? 18.852 2.349 -2.562 1.00 89.19 72 ILE A N 1
ATOM 536 C CA . ILE A 1 72 ? 18.668 1.057 -1.887 1.00 89.19 72 ILE A CA 1
ATOM 537 C C . ILE A 1 72 ? 17.953 1.311 -0.554 1.00 89.19 72 ILE A C 1
ATOM 539 O O . ILE A 1 72 ? 18.450 2.070 0.286 1.00 89.19 72 ILE A O 1
ATOM 543 N N . ILE A 1 73 ? 16.781 0.711 -0.374 1.00 90.81 73 ILE A N 1
ATOM 544 C CA . ILE A 1 73 ? 15.918 0.877 0.800 1.00 90.81 73 ILE A CA 1
ATOM 545 C C . ILE A 1 73 ? 15.723 -0.459 1.512 1.00 90.81 73 ILE A C 1
ATOM 547 O O . ILE A 1 73 ? 15.813 -1.519 0.899 1.00 90.81 73 ILE A O 1
ATOM 551 N N . ASN A 1 74 ? 15.441 -0.408 2.811 1.00 92.31 74 ASN A N 1
ATOM 552 C CA . ASN A 1 74 ? 15.003 -1.586 3.551 1.00 92.31 74 ASN A CA 1
ATOM 553 C C . ASN A 1 74 ? 13.476 -1.614 3.561 1.00 92.31 74 ASN A C 1
ATOM 555 O O . ASN A 1 74 ? 12.838 -0.586 3.815 1.00 92.31 74 ASN A O 1
ATOM 559 N N . SER A 1 75 ? 12.902 -2.786 3.333 1.00 94.25 75 SER A N 1
ATOM 560 C CA . SER A 1 75 ? 11.497 -3.034 3.611 1.00 94.25 75 SER A CA 1
ATOM 561 C C . SER A 1 75 ? 11.303 -3.515 5.046 1.00 94.25 75 SER A C 1
ATOM 563 O O . SER A 1 75 ? 12.195 -4.103 5.661 1.00 94.25 75 SER A O 1
ATOM 565 N N . THR A 1 76 ? 10.135 -3.222 5.596 1.00 95.94 76 THR A N 1
ATOM 566 C CA . THR A 1 76 ? 9.712 -3.653 6.926 1.00 95.94 76 THR A CA 1
ATOM 567 C C . THR A 1 76 ?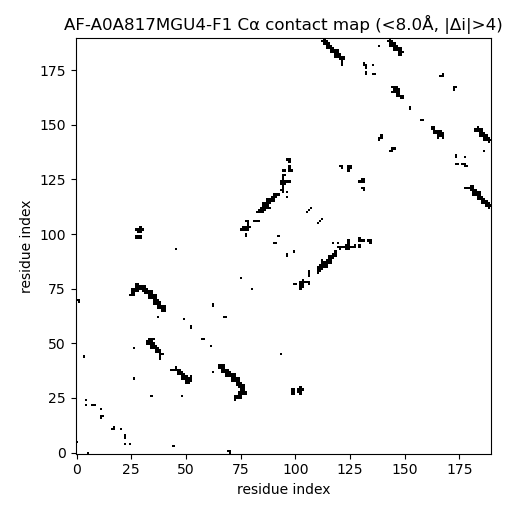 8.219 -3.947 6.915 1.00 95.94 76 THR A C 1
ATOM 569 O O . THR A 1 76 ? 7.515 -3.625 5.958 1.00 95.94 76 THR A O 1
ATOM 572 N N . ARG A 1 77 ? 7.729 -4.545 7.995 1.00 97.25 77 ARG A N 1
ATOM 573 C CA . ARG A 1 77 ? 6.302 -4.759 8.199 1.00 97.25 77 ARG A CA 1
ATOM 574 C C . ARG A 1 77 ? 5.642 -3.507 8.765 1.00 97.25 77 ARG A C 1
ATOM 576 O O . ARG A 1 77 ? 6.197 -2.885 9.671 1.00 97.25 77 ARG A O 1
ATOM 583 N N . LEU A 1 78 ? 4.447 -3.165 8.285 1.00 97.38 78 LEU A N 1
ATOM 584 C CA . LEU A 1 78 ? 3.662 -2.055 8.833 1.00 97.38 78 LEU A CA 1
ATOM 585 C C . LEU A 1 78 ? 3.345 -2.272 10.319 1.00 97.38 78 LEU A C 1
ATOM 587 O O . LEU A 1 78 ? 3.495 -1.354 11.121 1.00 97.38 78 LEU A O 1
ATOM 591 N N . ASP A 1 79 ? 2.997 -3.502 10.702 1.00 96.69 79 ASP A N 1
ATOM 592 C CA . ASP A 1 79 ? 2.682 -3.855 12.094 1.00 96.69 79 ASP A CA 1
ATOM 593 C C . ASP A 1 79 ? 3.907 -3.935 13.026 1.00 96.69 79 ASP A C 1
ATOM 595 O O . ASP A 1 79 ? 3.749 -4.174 14.223 1.00 96.69 79 ASP A O 1
ATOM 599 N N . ALA A 1 80 ? 5.118 -3.720 12.498 1.00 96.62 80 ALA A N 1
ATOM 600 C CA . ALA A 1 80 ? 6.332 -3.496 13.283 1.00 96.62 80 ALA A CA 1
ATOM 601 C C . ALA A 1 80 ? 6.638 -2.001 13.493 1.00 96.62 80 ALA A C 1
ATOM 603 O O . ALA A 1 80 ? 7.428 -1.663 14.372 1.00 96.62 80 ALA A O 1
ATOM 604 N N . LEU A 1 81 ? 6.051 -1.116 12.679 1.00 96.31 81 LEU A N 1
ATOM 605 C CA . LEU A 1 81 ? 6.217 0.336 12.791 1.00 96.31 81 LEU A CA 1
ATOM 606 C C . LEU A 1 81 ? 5.142 0.968 13.672 1.00 96.31 81 LEU A C 1
ATOM 608 O O . LEU A 1 81 ? 5.440 1.888 14.427 1.00 96.31 81 LEU A O 1
ATOM 612 N N . VAL A 1 82 ? 3.908 0.474 13.567 1.00 95.94 82 VAL A N 1
ATOM 613 C CA . VAL A 1 82 ? 2.746 1.004 14.283 1.00 95.94 82 VAL A CA 1
ATOM 614 C C . VAL A 1 82 ? 2.035 -0.144 14.990 1.00 95.94 82 VAL A C 1
ATOM 616 O O . VAL A 1 82 ? 1.716 -1.163 14.376 1.00 95.94 82 VAL A O 1
ATOM 619 N N . ALA A 1 83 ? 1.804 0.021 16.291 1.00 95.56 83 ALA A N 1
ATOM 620 C CA . ALA A 1 83 ? 1.207 -0.988 17.165 1.00 95.56 83 ALA A CA 1
ATOM 621 C C . ALA A 1 83 ? 0.219 -0.335 18.146 1.00 95.56 83 ALA A C 1
ATOM 623 O O . ALA A 1 83 ? 0.336 -0.469 19.365 1.00 95.56 83 ALA A O 1
ATOM 624 N N . GLU A 1 84 ? -0.733 0.411 17.590 1.00 97.56 84 GLU A N 1
ATOM 625 C CA . GLU A 1 84 ? -1.767 1.148 18.314 1.00 97.56 84 GLU A CA 1
ATOM 626 C C . GLU A 1 84 ? -3.038 1.289 17.462 1.00 97.56 84 GLU A C 1
ATOM 628 O O . GLU A 1 84 ? -3.047 0.946 16.277 1.00 97.56 84 GLU A O 1
ATOM 633 N N . ASP A 1 85 ? -4.117 1.777 18.076 1.00 97.75 85 ASP A N 1
ATOM 634 C CA . ASP A 1 85 ? -5.349 2.112 17.362 1.00 97.75 85 ASP A CA 1
ATOM 635 C C . ASP A 1 85 ? -5.118 3.289 16.403 1.00 97.75 85 ASP A C 1
ATOM 637 O O . ASP A 1 85 ? -4.505 4.294 16.758 1.00 97.75 85 ASP A O 1
ATOM 641 N N . ILE A 1 86 ? -5.661 3.179 15.191 1.00 97.38 86 ILE A N 1
ATOM 642 C CA . ILE A 1 86 ? -5.533 4.173 14.128 1.00 97.38 86 ILE A CA 1
ATOM 643 C C . ILE A 1 86 ? -6.912 4.713 13.772 1.00 97.38 86 ILE A C 1
ATOM 645 O O . ILE A 1 86 ? -7.824 3.985 13.373 1.00 97.38 86 ILE A O 1
ATOM 649 N N . ASP A 1 87 ? -7.049 6.029 13.841 1.00 96.62 87 ASP A N 1
ATOM 650 C CA . ASP A 1 87 ? -8.296 6.695 13.482 1.00 96.62 87 ASP A CA 1
ATOM 651 C C . ASP A 1 87 ? -8.471 6.798 11.973 1.00 96.62 87 ASP A C 1
ATOM 653 O O . ASP A 1 87 ? -9.546 6.503 11.450 1.00 96.62 87 ASP A O 1
ATOM 657 N N . VAL A 1 88 ? -7.405 7.180 11.272 1.00 96.50 88 VAL A N 1
ATOM 658 C CA . VAL A 1 88 ? -7.412 7.377 9.825 1.00 96.50 88 VAL A CA 1
ATOM 659 C C . VAL A 1 88 ? -6.125 6.826 9.224 1.00 96.50 88 VAL A C 1
ATOM 661 O O . VAL A 1 88 ? -5.030 7.142 9.681 1.00 96.50 88 VAL A O 1
ATOM 664 N N . MET A 1 89 ? -6.265 6.035 8.166 1.00 97.44 89 MET A N 1
ATOM 665 C CA . MET A 1 89 ? -5.176 5.542 7.331 1.00 97.44 89 MET A CA 1
ATOM 666 C C . MET A 1 89 ? -5.430 5.966 5.881 1.00 97.44 89 MET A C 1
ATOM 668 O O . MET A 1 89 ? -6.515 5.729 5.355 1.00 97.44 89 MET A O 1
ATOM 672 N N . LYS A 1 90 ? -4.439 6.568 5.218 1.00 97.00 90 LYS A N 1
ATOM 673 C CA . LYS A 1 90 ? -4.439 6.755 3.757 1.00 97.00 90 LYS A CA 1
ATOM 674 C C . LYS A 1 90 ? -3.462 5.758 3.142 1.00 97.00 90 LYS A C 1
ATOM 676 O O . LYS A 1 90 ? -2.361 5.590 3.662 1.00 97.00 90 LYS A O 1
ATOM 681 N N . ILE A 1 91 ? -3.871 5.112 2.057 1.00 97.19 91 ILE A N 1
ATOM 682 C CA . ILE A 1 91 ? -3.052 4.191 1.271 1.00 97.19 91 ILE A CA 1
ATOM 683 C C . ILE A 1 91 ? -3.030 4.698 -0.169 1.00 97.19 91 ILE A C 1
ATOM 685 O O . ILE A 1 91 ? -4.070 4.992 -0.760 1.00 97.19 91 ILE A O 1
ATOM 689 N N . ASP A 1 92 ? -1.826 4.874 -0.686 1.00 94.19 92 ASP A N 1
ATOM 690 C CA . ASP A 1 92 ? -1.564 5.479 -1.985 1.00 94.19 92 ASP A CA 1
ATOM 691 C C . ASP A 1 92 ? -0.151 5.043 -2.390 1.00 94.19 92 ASP A C 1
ATOM 693 O O . ASP A 1 92 ? 0.847 5.617 -1.946 1.00 94.19 92 ASP A O 1
ATOM 697 N N . VAL A 1 93 ? -0.057 3.858 -2.999 1.00 93.44 93 VAL A N 1
ATOM 698 C CA . VAL A 1 93 ? 1.220 3.151 -3.217 1.00 93.44 93 VAL A CA 1
ATOM 699 C C . VAL A 1 93 ? 1.303 2.543 -4.619 1.00 93.44 93 VAL A C 1
ATOM 701 O O . VAL A 1 93 ? 1.971 1.521 -4.824 1.00 93.44 93 VAL A O 1
ATOM 704 N N . GLU A 1 94 ? 0.639 3.185 -5.580 1.00 91.00 94 GLU A N 1
ATOM 705 C CA . GLU A 1 94 ? 0.805 2.952 -7.018 1.00 91.00 94 GLU A CA 1
ATOM 706 C C . GLU A 1 94 ? 0.609 1.471 -7.415 1.00 91.00 94 GLU A C 1
ATOM 708 O O . GLU A 1 94 ? 1.439 0.854 -8.100 1.00 91.00 94 GLU A O 1
ATOM 713 N N . GLY A 1 95 ? -0.471 0.845 -6.936 1.00 93.12 95 GLY A N 1
ATOM 714 C CA . GLY A 1 95 ? -0.812 -0.549 -7.242 1.00 93.12 95 GLY A CA 1
ATOM 715 C C . GLY A 1 95 ? -0.228 -1.575 -6.264 1.00 93.12 95 GLY A C 1
ATOM 716 O O . GLY A 1 95 ? -0.443 -2.780 -6.416 1.00 93.12 95 GLY A O 1
ATOM 717 N N . SER A 1 96 ? 0.537 -1.141 -5.260 1.00 94.75 96 SER A N 1
ATOM 718 C CA . SER A 1 96 ? 1.123 -2.034 -4.246 1.00 94.75 96 SER A CA 1
ATOM 719 C C . SER A 1 96 ? 0.260 -2.159 -2.985 1.00 94.75 96 SE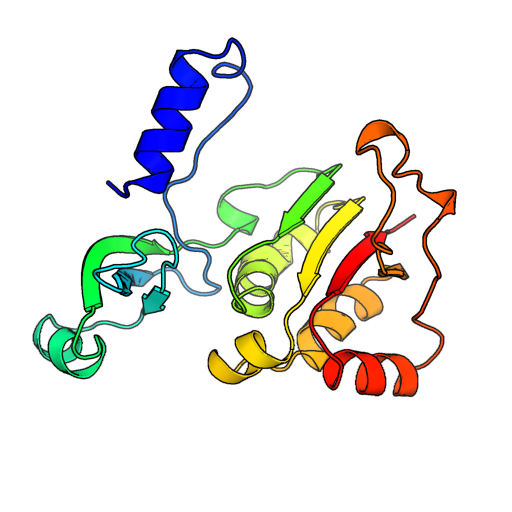R A C 1
ATOM 721 O O . SER A 1 96 ? 0.747 -2.613 -1.946 1.00 94.75 96 SER A O 1
ATOM 723 N N . GLU A 1 97 ? -1.019 -1.773 -3.047 1.00 96.44 97 GLU A N 1
ATOM 724 C CA . GLU A 1 97 ? -1.887 -1.614 -1.876 1.00 96.44 97 GLU A CA 1
ATOM 725 C C . GLU A 1 97 ? -2.034 -2.936 -1.119 1.00 96.44 97 GLU A C 1
ATOM 727 O O . GLU A 1 97 ? -1.889 -2.953 0.103 1.00 96.44 97 GLU A O 1
ATOM 732 N N . LEU A 1 98 ? -2.229 -4.055 -1.836 1.00 96.94 98 LEU A N 1
ATOM 733 C CA . LEU A 1 98 ? -2.315 -5.395 -1.242 1.00 96.94 98 LEU A CA 1
ATOM 734 C C . LEU A 1 98 ? -1.044 -5.763 -0.469 1.00 96.94 98 LEU A C 1
ATOM 736 O O . LEU A 1 98 ? -1.115 -6.210 0.673 1.00 96.94 98 LEU A O 1
ATOM 740 N N . HIS A 1 99 ? 0.130 -5.529 -1.050 1.00 94.62 99 HIS A N 1
ATOM 741 C CA . HIS A 1 99 ? 1.401 -5.825 -0.390 1.00 94.62 99 HIS A CA 1
ATOM 742 C C . HIS A 1 99 ? 1.586 -4.983 0.881 1.00 94.62 99 HIS A C 1
ATOM 744 O O . HIS A 1 99 ? 2.018 -5.504 1.915 1.00 94.62 99 HIS A O 1
ATOM 750 N N . ALA A 1 100 ? 1.207 -3.702 0.828 1.00 95.69 100 ALA A N 1
ATOM 751 C CA . ALA A 1 100 ? 1.266 -2.807 1.977 1.00 95.69 100 ALA A CA 1
ATOM 752 C C . ALA A 1 100 ? 0.371 -3.303 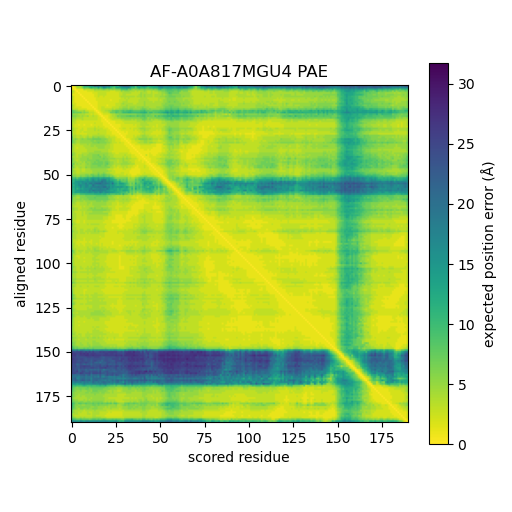3.125 1.00 95.69 100 ALA A C 1
ATOM 754 O O . ALA A 1 100 ? 0.853 -3.432 4.255 1.00 95.69 100 ALA A O 1
ATOM 755 N N . ILE A 1 101 ? -0.888 -3.668 2.854 1.00 97.19 101 ILE A N 1
ATOM 756 C CA . ILE A 1 101 ? -1.810 -4.136 3.904 1.00 97.19 101 ILE A CA 1
ATOM 757 C C . ILE A 1 101 ? -1.438 -5.521 4.447 1.00 97.19 101 ILE A C 1
ATOM 759 O O . ILE A 1 101 ? -1.555 -5.754 5.650 1.00 97.19 101 ILE A O 1
ATOM 763 N N . LEU A 1 102 ? -0.904 -6.420 3.611 1.00 96.94 102 LEU A N 1
ATOM 764 C CA . LEU A 1 102 ? -0.435 -7.737 4.054 1.00 96.94 102 LEU A CA 1
ATOM 765 C C . LEU A 1 102 ? 0.799 -7.633 4.967 1.00 96.94 102 LEU A C 1
ATOM 767 O O . LEU A 1 102 ? 1.007 -8.476 5.844 1.00 96.94 102 LEU A O 1
ATOM 771 N N . SER A 1 103 ? 1.591 -6.565 4.835 1.00 96.88 103 SER A N 1
ATOM 772 C CA . SER A 1 103 ? 2.661 -6.256 5.790 1.00 96.88 103 SER A CA 1
ATOM 773 C C . SER A 1 103 ? 2.139 -5.838 7.173 1.00 96.88 103 SER A C 1
ATOM 775 O O . SER A 1 103 ? 2.893 -5.845 8.140 1.00 96.88 103 SER A O 1
ATOM 777 N N . GLY A 1 104 ? 0.856 -5.481 7.277 1.00 96.69 104 GLY A N 1
ATOM 778 C CA . GLY A 1 104 ? 0.204 -4.979 8.482 1.00 96.69 104 GLY A CA 1
ATOM 779 C C . GLY A 1 104 ? -0.867 -5.902 9.055 1.00 96.69 104 GLY A C 1
ATOM 780 O O . GLY A 1 104 ? -1.676 -5.435 9.843 1.00 96.69 104 GLY A O 1
ATOM 781 N N . ILE A 1 105 ? -0.921 -7.189 8.691 1.00 96.75 105 ILE A N 1
ATOM 782 C CA . ILE A 1 105 ? -1.997 -8.098 9.146 1.00 96.75 105 ILE A CA 1
ATOM 783 C C . ILE A 1 105 ? -2.183 -8.049 10.671 1.00 96.75 105 ILE A C 1
ATOM 785 O O . ILE A 1 105 ? -3.305 -7.913 11.150 1.00 96.7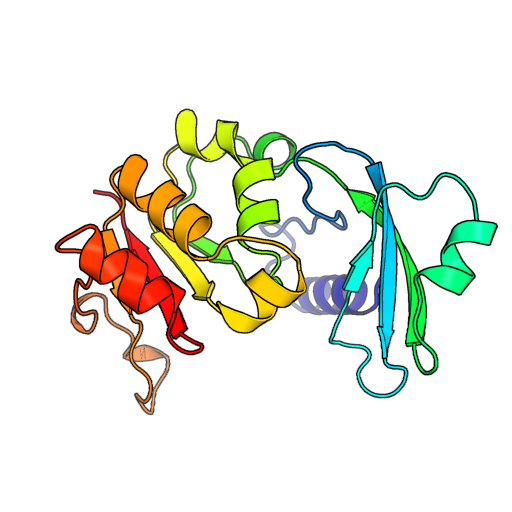5 105 ILE A O 1
ATOM 789 N N . GLY A 1 106 ? -1.089 -8.072 11.440 1.00 96.69 106 GLY A N 1
ATOM 790 C CA . GLY A 1 106 ? -1.159 -8.021 12.896 1.00 96.69 106 GLY A CA 1
ATOM 791 C C . GLY A 1 106 ? -1.709 -6.704 13.445 1.00 96.69 106 GLY A C 1
ATOM 792 O O . GLY A 1 106 ? -2.294 -6.710 14.524 1.00 96.69 106 GLY A O 1
ATOM 793 N N . LEU A 1 107 ? -1.562 -5.596 12.713 1.00 97.38 107 LEU A N 1
ATOM 794 C CA . LEU A 1 107 ? -2.178 -4.314 13.050 1.00 97.38 107 LEU A CA 1
ATOM 795 C C . LEU A 1 107 ? -3.703 -4.413 12.916 1.00 97.38 107 LEU A C 1
ATOM 797 O O . LEU A 1 107 ? -4.413 -4.087 13.859 1.00 97.38 107 LEU A O 1
ATOM 801 N N . PHE A 1 108 ? -4.202 -4.940 11.794 1.00 96.81 108 PHE A N 1
ATOM 802 C CA . PHE A 1 108 ? -5.644 -5.083 11.547 1.00 96.81 108 PHE A CA 1
ATOM 803 C C . PHE A 1 108 ? -6.330 -6.137 12.425 1.00 96.81 108 PHE A C 1
ATOM 805 O O . PHE A 1 108 ? -7.538 -6.045 12.651 1.00 96.81 108 PHE A O 1
ATOM 812 N N . ASP A 1 109 ? -5.580 -7.139 12.888 1.00 96.00 109 ASP A N 1
ATOM 813 C CA . ASP A 1 109 ? -6.110 -8.217 13.723 1.00 96.00 109 ASP A CA 1
ATOM 814 C C . ASP A 1 109 ? -6.098 -7.859 15.224 1.00 96.00 109 ASP A C 1
ATOM 816 O O . ASP A 1 109 ? -6.935 -8.362 15.974 1.00 96.00 109 ASP A O 1
ATOM 820 N N . ARG A 1 110 ? -5.165 -7.006 15.682 1.00 97.31 110 ARG A N 1
ATOM 821 C CA . ARG A 1 110 ? -5.003 -6.656 17.111 1.00 97.31 110 ARG A CA 1
ATOM 822 C C . ARG A 1 110 ? -5.500 -5.265 17.489 1.00 97.31 110 ARG A C 1
ATOM 824 O O . ARG A 1 110 ? -5.861 -5.067 18.645 1.00 97.31 110 ARG A O 1
ATOM 831 N N . TYR A 1 111 ? -5.499 -4.327 16.551 1.00 97.50 111 TYR A N 1
ATOM 832 C CA . TYR A 1 111 ? -5.835 -2.929 16.797 1.00 97.50 111 TYR A CA 1
ATOM 833 C C . TYR A 1 111 ? -6.981 -2.481 15.903 1.00 97.50 111 TYR A C 1
ATOM 835 O O . TYR A 1 111 ? -7.291 -3.081 14.867 1.00 97.50 111 TYR A O 1
ATOM 843 N N . ARG A 1 112 ? -7.638 -1.400 16.309 1.00 95.44 112 ARG A N 1
ATOM 844 C CA . ARG A 1 112 ? -8.723 -0.813 15.538 1.00 95.44 112 ARG A CA 1
ATOM 845 C C . ARG A 1 112 ? -8.160 0.189 14.537 1.00 95.44 112 ARG A C 1
ATOM 847 O O . ARG A 1 112 ? -7.640 1.221 14.935 1.00 95.44 112 ARG A O 1
ATOM 854 N N . VAL A 1 113 ? -8.356 -0.072 13.246 1.00 97.25 113 VAL A N 1
ATOM 855 C CA . VAL A 1 113 ? -8.166 0.919 12.176 1.00 97.25 113 VAL A CA 1
ATOM 856 C C . VAL A 1 113 ? -9.553 1.381 11.721 1.00 97.25 113 VAL A C 1
ATOM 858 O O . VAL A 1 113 ? -10.295 0.614 11.117 1.00 97.25 113 VAL A O 1
ATOM 861 N N . ARG A 1 114 ? -9.977 2.594 12.091 1.00 95.50 114 ARG A N 1
ATOM 862 C CA . ARG A 1 114 ? -11.389 3.011 11.948 1.00 95.50 114 ARG A CA 1
ATOM 863 C C . ARG A 1 114 ? -11.771 3.381 10.518 1.00 95.50 114 ARG A C 1
ATOM 865 O O . ARG A 1 114 ? -12.782 2.903 9.996 1.00 95.50 114 ARG A O 1
ATOM 872 N N . HIS A 1 115 ? -10.970 4.245 9.905 1.00 95.56 115 HIS A N 1
ATOM 873 C CA . HIS A 1 115 ? -11.211 4.782 8.573 1.00 95.56 115 HIS A CA 1
ATOM 874 C C . HIS A 1 115 ? -9.986 4.558 7.696 1.00 95.56 115 HIS A C 1
ATOM 876 O O . HIS A 1 115 ? -8.874 4.909 8.083 1.00 95.56 115 HIS A O 1
ATOM 882 N N . ILE A 1 116 ? -10.193 3.998 6.507 1.00 97.31 116 ILE A N 1
ATOM 883 C CA . ILE A 1 116 ? -9.119 3.784 5.535 1.00 97.31 116 ILE A CA 1
ATOM 884 C C . ILE A 1 116 ? -9.552 4.381 4.212 1.00 97.31 116 ILE A C 1
ATOM 886 O O . ILE A 1 116 ? -10.605 4.019 3.699 1.00 97.31 116 ILE A O 1
ATOM 890 N N . ILE A 1 117 ? -8.748 5.276 3.662 1.00 95.75 117 ILE A N 1
ATOM 891 C CA . ILE A 1 117 ? -8.941 5.833 2.329 1.00 95.75 117 ILE A CA 1
ATOM 892 C C . ILE A 1 117 ? -7.846 5.233 1.454 1.00 95.75 117 ILE A C 1
ATOM 894 O O . ILE A 1 117 ? -6.675 5.311 1.820 1.00 95.75 117 ILE A O 1
ATOM 898 N N . SER A 1 118 ? -8.199 4.611 0.335 1.00 96.38 118 SER A N 1
ATOM 899 C CA . SER A 1 118 ? -7.219 4.054 -0.597 1.00 96.38 118 SER A CA 1
ATOM 900 C C . SER A 1 118 ? -7.459 4.558 -2.001 1.00 96.38 118 SER A C 1
ATOM 902 O O . SER A 1 118 ? -8.592 4.512 -2.480 1.00 96.38 118 SER A O 1
ATOM 904 N N . GLU A 1 119 ? -6.385 4.949 -2.678 1.00 94.00 119 GLU A N 1
ATOM 905 C CA . GLU A 1 119 ? -6.402 4.953 -4.135 1.00 94.00 119 GLU A CA 1
ATOM 906 C C . GLU A 1 119 ? -6.395 3.490 -4.595 1.00 94.00 119 GLU A C 1
ATOM 908 O O . GLU A 1 119 ? -5.523 2.709 -4.220 1.00 94.00 119 GLU A O 1
ATOM 913 N N . PHE A 1 120 ? -7.443 3.071 -5.294 1.00 95.12 120 PHE A N 1
ATOM 914 C CA . PHE A 1 120 ? -7.622 1.700 -5.746 1.00 95.12 120 PHE A CA 1
ATOM 915 C C . PHE A 1 120 ? -7.523 1.666 -7.266 1.00 95.12 120 PHE A C 1
ATOM 917 O O . PHE A 1 120 ? -8.442 2.092 -7.966 1.00 95.12 120 PHE A O 1
ATOM 924 N N . SER A 1 121 ? -6.417 1.119 -7.773 1.00 96.12 121 SER A N 1
ATOM 925 C CA . SER A 1 121 ? -6.199 0.904 -9.205 1.00 96.12 121 SER A CA 1
ATOM 926 C C . SER A 1 121 ? -6.089 -0.590 -9.521 1.00 96.12 121 SER A C 1
ATOM 928 O O . SER A 1 121 ? -4.994 -1.159 -9.491 1.00 96.12 121 SER A O 1
ATOM 930 N N . PRO A 1 122 ? -7.200 -1.265 -9.888 1.00 97.00 122 PRO A N 1
ATOM 931 C CA . PRO A 1 122 ? -7.174 -2.678 -10.265 1.00 97.00 122 PRO A CA 1
ATOM 932 C C . PRO A 1 122 ? -6.168 -3.018 -11.365 1.00 97.00 122 PRO A C 1
ATOM 934 O O . PRO A 1 122 ? -5.604 -4.112 -11.388 1.00 97.00 122 PRO A O 1
ATOM 937 N N . ARG A 1 123 ? -5.968 -2.090 -12.308 1.00 96.88 123 ARG A N 1
ATOM 938 C CA . ARG A 1 123 ? -4.993 -2.231 -13.390 1.00 96.88 123 ARG A CA 1
ATOM 939 C C . ARG A 1 123 ? -3.573 -2.267 -12.831 1.00 96.88 123 ARG A C 1
ATOM 941 O O . ARG A 1 123 ? -2.880 -3.253 -13.058 1.00 96.88 123 ARG A O 1
ATOM 948 N N . MET A 1 124 ? -3.174 -1.253 -12.061 1.00 94.62 124 MET A N 1
ATOM 949 C CA . MET A 1 124 ? -1.810 -1.168 -11.528 1.00 94.62 124 MET A CA 1
ATOM 950 C C . MET A 1 124 ? -1.518 -2.305 -10.552 1.00 94.62 124 MET A C 1
ATOM 952 O O . MET A 1 124 ? -0.443 -2.896 -10.596 1.00 94.62 124 MET A O 1
ATOM 956 N N . MET A 1 125 ? -2.502 -2.701 -9.742 1.00 96.81 125 MET A N 1
ATOM 957 C CA . MET A 1 125 ? -2.390 -3.884 -8.889 1.00 96.81 125 MET A CA 1
ATOM 958 C C . MET A 1 125 ? -2.061 -5.149 -9.691 1.00 96.81 125 MET A C 1
ATOM 960 O O . MET A 1 125 ? -1.141 -5.883 -9.324 1.00 96.81 125 MET A O 1
ATOM 964 N N . ARG A 1 126 ? -2.746 -5.382 -10.819 1.00 96.81 126 ARG A N 1
ATOM 965 C CA . ARG A 1 126 ? -2.448 -6.512 -11.716 1.00 96.81 126 ARG A CA 1
ATOM 966 C C . ARG A 1 126 ? -1.066 -6.398 -12.358 1.00 96.81 126 ARG A C 1
ATOM 968 O O . ARG A 1 126 ? -0.364 -7.406 -12.428 1.00 96.81 126 ARG A O 1
ATOM 975 N N . ASP A 1 127 ? -0.640 -5.197 -12.743 1.00 92.62 127 ASP A N 1
ATOM 976 C CA . ASP A 1 127 ? 0.716 -4.953 -13.259 1.00 92.62 127 ASP A CA 1
ATOM 977 C C . ASP A 1 127 ? 1.791 -5.291 -12.205 1.00 92.62 127 ASP A C 1
ATOM 979 O O . ASP A 1 127 ? 2.869 -5.795 -12.533 1.00 92.62 127 ASP A O 1
ATOM 983 N N . LYS A 1 128 ? 1.469 -5.109 -10.917 1.00 90.62 128 LYS A N 1
ATOM 984 C CA . LYS A 1 128 ? 2.280 -5.529 -9.761 1.00 90.62 128 LYS A CA 1
ATOM 985 C C . LYS A 1 128 ? 2.009 -6.970 -9.303 1.00 90.62 128 LYS A C 1
ATOM 987 O O . LYS A 1 128 ? 2.476 -7.364 -8.237 1.00 90.62 128 LYS A O 1
ATOM 992 N N . LYS A 1 129 ? 1.294 -7.776 -10.099 1.00 94.31 129 LYS A N 1
ATOM 993 C CA . LYS A 1 129 ? 0.944 -9.184 -9.817 1.00 94.31 129 LYS A CA 1
ATOM 994 C C . LYS A 1 129 ? 0.127 -9.388 -8.531 1.00 94.31 129 LYS A C 1
ATOM 996 O O . LYS A 1 129 ? 0.200 -10.451 -7.922 1.00 94.31 129 LYS A O 1
ATO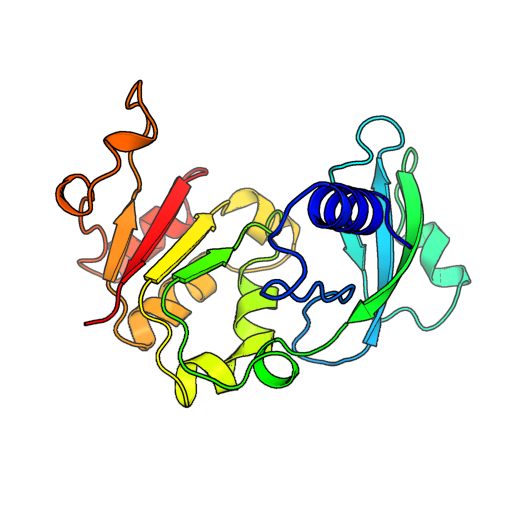M 1001 N N . SER A 1 130 ? -0.649 -8.385 -8.133 1.00 95.88 130 SER A N 1
ATOM 1002 C CA . SER A 1 130 ? -1.624 -8.463 -7.040 1.00 95.88 130 SER A CA 1
ATOM 1003 C C . SER A 1 130 ? -3.024 -8.728 -7.594 1.00 95.88 130 SER A C 1
ATOM 1005 O O . SER A 1 130 ? -3.363 -8.235 -8.672 1.00 95.88 130 SER A O 1
ATOM 1007 N N . ASP A 1 131 ? -3.859 -9.457 -6.848 1.00 97.50 131 ASP A N 1
ATOM 1008 C CA . ASP A 1 131 ? -5.283 -9.601 -7.164 1.00 97.50 131 ASP A CA 1
ATOM 1009 C C . ASP A 1 131 ? -6.096 -8.474 -6.491 1.00 97.50 131 ASP A C 1
ATOM 1011 O O . ASP A 1 131 ? -6.168 -8.416 -5.258 1.00 97.50 131 ASP A O 1
ATOM 1015 N N . PRO A 1 132 ? -6.746 -7.576 -7.257 1.00 98.06 132 PRO A N 1
ATOM 1016 C CA . PRO A 1 132 ? -7.593 -6.533 -6.684 1.00 98.06 132 PRO A CA 1
ATOM 1017 C C . PRO A 1 132 ? -8.768 -7.091 -5.874 1.00 98.06 132 PRO A C 1
ATOM 1019 O O . PRO A 1 132 ? -9.220 -6.444 -4.933 1.00 98.06 132 PRO A O 1
ATOM 1022 N N . TYR A 1 133 ? -9.269 -8.288 -6.202 1.00 97.12 133 TYR A N 1
ATOM 1023 C CA . TYR A 1 133 ? -10.334 -8.922 -5.425 1.00 97.12 133 TYR A CA 1
ATOM 1024 C C . TYR A 1 133 ? -9.852 -9.290 -4.019 1.00 97.12 133 TYR A C 1
ATOM 1026 O O . TYR A 1 133 ? -10.560 -9.036 -3.046 1.00 97.12 133 TYR A O 1
ATOM 1034 N N . GLU A 1 134 ? -8.641 -9.839 -3.896 1.00 97.94 134 GLU A N 1
ATOM 1035 C CA . GLU A 1 134 ? -8.050 -10.201 -2.605 1.00 97.94 134 GLU A CA 1
ATOM 1036 C C . GLU A 1 134 ? -7.904 -8.977 -1.693 1.00 97.94 134 GLU A C 1
ATOM 1038 O O . GLU A 1 134 ? -8.230 -9.047 -0.507 1.00 97.94 134 GLU A O 1
ATOM 1043 N N . TYR A 1 135 ? -7.516 -7.832 -2.260 1.00 97.94 135 TYR A N 1
ATOM 1044 C CA . TYR A 1 135 ? -7.443 -6.559 -1.543 1.00 97.94 135 TYR A CA 1
ATOM 1045 C C . TYR A 1 135 ? -8.794 -6.113 -0.978 1.00 97.94 135 TYR A C 1
ATOM 1047 O O . TYR A 1 135 ? -8.897 -5.782 0.203 1.00 97.94 135 TYR A O 1
ATOM 1055 N N . LEU A 1 136 ? -9.855 -6.148 -1.785 1.00 97.31 136 LEU A N 1
ATOM 1056 C CA . LEU A 1 136 ? -11.190 -5.784 -1.307 1.00 97.31 136 LEU A CA 1
ATOM 1057 C C . LEU A 1 136 ? -11.706 -6.794 -0.270 1.00 97.31 136 LEU A C 1
ATOM 1059 O O . LEU A 1 136 ? -12.254 -6.413 0.768 1.00 97.31 136 LEU A O 1
ATOM 1063 N N . ASN A 1 137 ? -11.502 -8.087 -0.535 1.00 96.31 137 ASN A N 1
ATOM 1064 C CA . ASN A 1 137 ? -11.931 -9.170 0.339 1.00 96.31 137 ASN A CA 1
ATOM 1065 C C . ASN A 1 137 ? -11.225 -9.122 1.701 1.00 96.31 137 ASN A C 1
ATOM 1067 O O . ASN A 1 137 ? -11.864 -9.403 2.710 1.00 96.31 137 ASN A O 1
ATOM 1071 N N . PHE A 1 138 ? -9.955 -8.705 1.756 1.00 97.19 138 PHE A N 1
ATOM 1072 C CA . PHE A 1 138 ? -9.218 -8.520 3.008 1.00 97.19 138 PHE A CA 1
ATOM 1073 C C . PHE A 1 138 ? -9.965 -7.626 4.007 1.00 97.19 138 PHE A C 1
ATOM 1075 O O . PHE A 1 138 ? -9.999 -7.926 5.206 1.00 97.19 138 PHE A O 1
ATOM 1082 N N . PHE A 1 139 ? -10.557 -6.533 3.518 1.00 96.62 139 PHE A N 1
ATOM 1083 C CA . PHE A 1 139 ? -11.307 -5.591 4.343 1.00 96.62 139 PHE A CA 1
ATOM 1084 C C . PHE A 1 139 ? -12.707 -6.108 4.663 1.00 96.62 139 PHE A C 1
ATOM 1086 O O . PHE A 1 139 ? -13.118 -6.090 5.826 1.00 96.62 139 PHE A O 1
ATOM 1093 N N . VAL A 1 140 ? -13.433 -6.629 3.672 1.00 94.81 140 VAL A N 1
ATOM 1094 C CA . VAL A 1 140 ? -14.781 -7.180 3.898 1.00 94.81 140 VAL A CA 1
ATOM 1095 C C . VAL A 1 140 ? -14.748 -8.325 4.909 1.00 94.81 140 VAL A C 1
ATOM 1097 O O . VAL A 1 140 ? -15.545 -8.335 5.848 1.00 94.81 140 VAL A O 1
ATOM 1100 N N . SER A 1 141 ? -13.778 -9.239 4.802 1.00 94.38 141 SER A N 1
ATOM 1101 C CA . SER A 1 141 ? -13.625 -10.361 5.736 1.00 94.38 141 SER A CA 1
ATOM 1102 C C . SER A 1 141 ? -13.304 -9.916 7.167 1.00 94.38 141 SER A C 1
ATOM 1104 O O . SER A 1 141 ? -13.410 -10.711 8.097 1.00 94.38 141 SER A O 1
ATOM 1106 N N . ARG A 1 142 ? -12.905 -8.652 7.359 1.00 95.00 142 ARG A N 1
ATOM 1107 C CA . ARG A 1 142 ? -12.617 -8.025 8.658 1.00 95.00 142 ARG A CA 1
ATOM 1108 C C . ARG A 1 142 ? -13.718 -7.075 9.128 1.00 95.00 142 ARG A C 1
ATOM 1110 O O . ARG A 1 142 ? -13.513 -6.352 10.107 1.00 95.00 142 ARG A O 1
ATOM 1117 N N . GLY A 1 143 ? -14.878 -7.095 8.473 1.00 93.69 143 GLY A N 1
ATOM 1118 C CA . GLY A 1 143 ? -16.063 -6.334 8.866 1.00 93.69 143 GLY A CA 1
ATOM 1119 C C . GLY A 1 143 ? -16.050 -4.871 8.428 1.00 93.69 143 GLY A C 1
ATOM 1120 O O . GLY A 1 143 ? -16.785 -4.069 8.998 1.00 93.69 143 GLY A O 1
ATOM 1121 N N . TYR A 1 144 ? -15.218 -4.504 7.450 1.00 94.62 144 TYR A N 1
ATOM 1122 C CA . TYR A 1 144 ? -15.262 -3.164 6.873 1.00 94.62 144 TYR A CA 1
ATOM 1123 C C . TYR A 1 144 ? -16.367 -3.058 5.822 1.00 94.62 144 TYR A C 1
ATOM 1125 O O . TYR A 1 144 ? -16.552 -3.943 4.987 1.00 94.62 144 TYR A O 1
ATOM 1133 N N . ASN A 1 145 ? -17.048 -1.917 5.816 1.00 92.06 145 ASN A N 1
ATOM 1134 C CA . ASN A 1 145 ? -17.926 -1.496 4.734 1.00 92.06 145 ASN A CA 1
ATOM 1135 C C . ASN A 1 145 ? -17.117 -0.715 3.698 1.00 92.06 145 ASN A C 1
ATOM 1137 O O . ASN A 1 145 ? -16.337 0.159 4.082 1.00 92.06 145 ASN A O 1
ATOM 1141 N N . ILE A 1 146 ? -17.352 -0.985 2.412 1.00 91.62 146 ILE A N 1
ATOM 1142 C CA . ILE A 1 146 ? -16.683 -0.308 1.294 1.00 91.62 146 ILE A CA 1
ATOM 1143 C C . ILE A 1 146 ? -17.607 0.743 0.686 1.00 91.62 146 ILE A C 1
ATOM 1145 O O . ILE A 1 146 ? -18.768 0.471 0.357 1.00 91.62 146 ILE A O 1
ATOM 1149 N N . ARG A 1 147 ? -17.056 1.937 0.503 1.00 89.69 147 ARG A N 1
ATOM 1150 C CA . ARG A 1 147 ? -17.700 3.108 -0.080 1.00 89.69 147 ARG A CA 1
ATOM 1151 C C . ARG A 1 147 ? -16.817 3.685 -1.191 1.00 89.69 147 ARG A C 1
ATOM 1153 O O . ARG A 1 147 ? -15.602 3.672 -1.043 1.00 89.69 147 ARG A O 1
ATOM 1160 N N . ILE A 1 148 ? -17.402 4.211 -2.268 1.00 86.94 148 ILE A N 1
ATOM 1161 C CA . ILE A 1 148 ? -16.672 5.052 -3.236 1.00 86.94 148 ILE A CA 1
ATOM 1162 C C . ILE A 1 148 ? -16.733 6.494 -2.750 1.00 86.94 148 ILE A C 1
ATOM 1164 O O . ILE A 1 148 ? -17.794 6.975 -2.335 1.00 86.94 148 ILE A O 1
ATOM 1168 N N . VAL A 1 149 ? -15.595 7.171 -2.824 1.00 82.12 149 VAL A N 1
ATOM 1169 C CA . VAL A 1 149 ? -15.498 8.621 -2.717 1.00 82.12 149 VAL A CA 1
ATOM 1170 C C . VAL A 1 149 ? -15.783 9.179 -4.114 1.00 82.12 149 VAL A C 1
ATOM 1172 O O . VAL A 1 149 ? -14.977 9.027 -5.025 1.00 82.12 149 VAL A O 1
ATOM 1175 N N . ASN A 1 150 ? -16.983 9.729 -4.321 1.00 68.62 150 ASN A N 1
ATOM 1176 C CA . ASN A 1 150 ? -17.353 10.324 -5.608 1.00 68.62 150 ASN A CA 1
ATOM 1177 C C . ASN A 1 150 ? -16.604 11.653 -5.803 1.00 68.62 150 ASN A C 1
ATOM 1179 O O . ASN A 1 150 ? -16.667 12.512 -4.925 1.00 68.62 150 ASN A O 1
ATOM 1183 N N . ASP A 1 151 ? -15.990 11.842 -6.972 1.00 58.69 151 ASP A N 1
ATOM 1184 C CA . ASP A 1 151 ? -15.540 13.145 -7.484 1.00 58.69 151 ASP A CA 1
ATOM 1185 C C . ASP A 1 151 ? -16.462 13.533 -8.666 1.00 58.69 151 ASP A C 1
ATOM 1187 O O . ASP A 1 151 ? -16.801 12.649 -9.461 1.00 58.69 151 ASP A O 1
ATOM 1191 N N . PRO A 1 152 ? -16.930 14.793 -8.807 1.00 53.16 152 PRO A N 1
ATOM 1192 C CA . PRO A 1 152 ? -16.313 16.013 -8.305 1.00 53.16 152 PRO A CA 1
ATOM 1193 C C . PRO A 1 152 ? -17.196 16.754 -7.293 1.00 53.16 152 PRO A C 1
ATOM 1195 O O . PRO A 1 152 ? -18.368 17.032 -7.558 1.00 53.16 152 PRO A O 1
ATOM 1198 N N . LEU A 1 153 ? -16.617 17.184 -6.176 1.00 46.16 153 LEU A N 1
ATOM 1199 C CA . LEU A 1 153 ? -17.147 18.344 -5.461 1.00 46.16 153 LEU A CA 1
ATOM 1200 C C . LEU A 1 153 ? -16.103 19.462 -5.500 1.00 46.16 153 LEU A C 1
ATOM 1202 O O . LEU A 1 153 ? -14.928 19.200 -5.253 1.00 46.16 153 LEU A O 1
ATOM 1206 N N . PRO A 1 154 ? -16.507 20.697 -5.843 1.00 49.34 154 PRO A N 1
ATOM 1207 C CA . PRO A 1 154 ? -15.593 21.812 -6.088 1.00 49.34 154 PRO A CA 1
ATOM 1208 C C . PRO A 1 154 ? -14.826 22.280 -4.843 1.00 49.34 154 PRO A C 1
ATOM 1210 O O . PRO A 1 154 ? -13.940 23.118 -4.979 1.00 49.34 154 PRO A O 1
ATOM 1213 N N . ASP A 1 155 ? -15.132 21.745 -3.658 1.00 50.31 155 ASP A N 1
ATOM 1214 C CA . ASP A 1 155 ? -14.503 22.149 -2.409 1.00 50.31 155 ASP A CA 1
ATOM 1215 C C . ASP A 1 155 ? -14.122 20.940 -1.542 1.00 50.31 155 ASP A C 1
ATOM 1217 O O . ASP A 1 155 ? -14.959 20.110 -1.174 1.00 50.31 155 ASP A O 1
ATOM 1221 N N . LEU A 1 156 ? -12.839 20.856 -1.173 1.00 46.12 156 LEU A N 1
ATOM 1222 C CA . LEU A 1 156 ? -12.285 19.795 -0.316 1.00 46.12 156 LEU A CA 1
ATOM 1223 C C . LEU A 1 156 ? -12.953 19.752 1.072 1.00 46.12 156 LEU A C 1
ATOM 1225 O O . LEU A 1 156 ? -12.924 18.714 1.733 1.00 46.12 156 LEU A O 1
ATOM 1229 N N . TYR A 1 157 ? -13.576 20.856 1.496 1.00 46.97 157 TYR A N 1
ATOM 1230 C CA . TYR A 1 157 ? -14.261 21.006 2.781 1.00 46.97 157 TYR A CA 1
ATOM 1231 C C . TYR A 1 157 ? -15.676 20.405 2.829 1.00 46.97 157 TYR A C 1
ATOM 1233 O O . TYR A 1 157 ? -16.219 20.260 3.922 1.00 46.97 157 TYR A O 1
ATOM 1241 N N . GLU A 1 158 ? -16.268 20.024 1.690 1.00 46.12 158 GLU A N 1
ATOM 1242 C CA . GLU A 1 158 ? -17.614 19.424 1.640 1.00 46.12 158 GLU A CA 1
ATOM 1243 C C . GLU A 1 158 ? -17.613 17.889 1.546 1.00 46.12 158 GLU A C 1
ATOM 1245 O O . GLU A 1 158 ? -18.681 17.277 1.450 1.00 46.12 158 GLU A O 1
ATOM 1250 N N . ARG A 1 159 ? -16.433 17.247 1.598 1.00 50.78 159 ARG A N 1
ATOM 1251 C CA . ARG A 1 159 ? -16.286 15.781 1.605 1.00 50.78 159 ARG A CA 1
ATOM 1252 C C . ARG A 1 159 ? -16.821 15.197 2.918 1.00 50.78 159 ARG A C 1
ATOM 1254 O O . ARG A 1 159 ? -16.076 14.923 3.858 1.00 50.78 159 ARG A O 1
ATOM 1261 N N . ASN A 1 160 ? -18.130 14.983 2.984 1.00 49.22 160 ASN A N 1
ATOM 1262 C CA . ASN A 1 160 ? -18.807 14.493 4.182 1.00 49.22 160 ASN A CA 1
ATOM 1263 C C . ASN A 1 160 ? -19.094 12.988 4.073 1.00 49.22 160 ASN A C 1
ATOM 1265 O O . ASN A 1 160 ? -19.440 12.477 3.008 1.00 49.22 160 ASN A O 1
ATOM 1269 N N . ALA A 1 161 ? -19.082 12.287 5.215 1.00 50.66 161 ALA A N 1
ATOM 1270 C CA . ALA A 1 161 ? -19.429 10.863 5.343 1.00 50.66 161 ALA A CA 1
ATOM 1271 C C . ALA A 1 161 ? -20.742 10.440 4.657 1.00 50.66 161 ALA A C 1
ATOM 1273 O O . ALA A 1 161 ? -20.913 9.282 4.279 1.00 50.66 161 ALA A O 1
ATOM 1274 N N . TRP A 1 162 ? -21.656 11.388 4.470 1.00 44.81 162 TRP A N 1
ATOM 1275 C CA . TRP A 1 162 ? -22.991 11.192 3.913 1.00 44.81 162 TRP A CA 1
ATOM 1276 C C . TRP A 1 162 ? -23.044 11.052 2.384 1.00 44.81 162 TRP A C 1
ATOM 1278 O O . TRP A 1 162 ? -24.075 10.641 1.864 1.00 44.81 162 TRP A O 1
ATOM 1288 N N . GLN A 1 163 ? -21.961 11.348 1.659 1.00 53.84 163 GLN A N 1
ATOM 1289 C CA . GLN A 1 163 ? -21.928 11.313 0.183 1.00 53.84 163 GLN A CA 1
ATOM 1290 C C . GLN A 1 163 ? -21.370 10.010 -0.394 1.00 53.84 163 GLN A C 1
ATOM 1292 O O . GLN A 1 163 ? -21.169 9.868 -1.600 1.00 53.84 163 GLN A O 1
ATOM 1297 N N . THR A 1 164 ? -21.125 9.040 0.476 1.00 52.91 164 THR A N 1
ATOM 1298 C CA . THR A 1 164 ? -20.606 7.741 0.091 1.00 52.91 164 THR A CA 1
ATOM 1299 C C . THR A 1 164 ? -21.725 6.735 -0.127 1.00 52.91 164 THR A C 1
ATOM 1301 O O . THR A 1 164 ? -22.595 6.542 0.724 1.00 52.91 164 THR A O 1
ATOM 1304 N N . VAL A 1 165 ? -21.674 6.032 -1.254 1.00 56.75 165 VAL A N 1
ATOM 1305 C CA . VAL A 1 165 ? -22.588 4.923 -1.536 1.00 56.75 165 VAL A CA 1
ATOM 1306 C C . VAL A 1 165 ? -21.943 3.642 -1.016 1.00 56.75 165 VAL A C 1
ATOM 1308 O O . VAL A 1 165 ? -20.826 3.318 -1.410 1.00 56.75 165 VAL A O 1
ATOM 1311 N N . SER A 1 166 ? -22.624 2.915 -0.122 1.00 64.06 166 SER A N 1
ATOM 1312 C CA . SER A 1 166 ? -22.201 1.553 0.230 1.00 64.06 166 SER A CA 1
ATOM 1313 C C . SER A 1 166 ? -22.380 0.654 -0.991 1.00 64.06 166 SER A C 1
ATOM 1315 O O . SER A 1 166 ? -23.498 0.522 -1.503 1.00 64.06 166 SER A O 1
ATOM 1317 N N . ILE A 1 167 ? -21.281 0.076 -1.471 1.00 67.75 167 ILE A N 1
ATOM 1318 C CA . ILE A 1 167 ? -21.254 -0.680 -2.735 1.00 67.75 167 ILE A CA 1
ATOM 1319 C C . ILE A 1 167 ? -21.186 -2.175 -2.496 1.00 67.75 167 ILE A C 1
ATOM 1321 O O . ILE A 1 167 ? -21.692 -2.941 -3.310 1.00 67.75 167 ILE A O 1
ATOM 1325 N N . TYR A 1 168 ? -20.626 -2.608 -1.367 1.00 67.69 168 TYR A N 1
ATOM 1326 C CA . TYR A 1 168 ? -20.611 -4.026 -1.059 1.00 67.69 168 TYR A CA 1
ATOM 1327 C C . TYR A 1 168 ? -21.980 -4.487 -0.555 1.00 67.69 168 TYR A C 1
ATOM 1329 O O . TYR A 1 168 ? -22.372 -4.188 0.576 1.00 67.69 168 TYR A O 1
ATOM 1337 N N . ARG A 1 169 ? -22.700 -5.232 -1.398 1.00 71.19 169 ARG A N 1
ATOM 1338 C CA . ARG A 1 169 ? -23.917 -5.962 -1.013 1.00 71.19 169 ARG A CA 1
ATOM 1339 C C . ARG A 1 169 ? -23.783 -7.467 -1.250 1.00 71.19 169 ARG A C 1
ATOM 1341 O O . ARG A 1 169 ? -24.567 -8.230 -0.692 1.00 71.19 169 ARG A O 1
ATOM 1348 N N . SER A 1 170 ? -22.802 -7.892 -2.049 1.00 83.62 170 SER A N 1
ATOM 1349 C CA . SER A 1 170 ? -22.576 -9.286 -2.432 1.00 83.62 170 SER A CA 1
ATOM 1350 C C . SER A 1 170 ? -21.151 -9.535 -2.951 1.00 83.62 170 SER A C 1
ATOM 1352 O O . SER A 1 170 ? -20.453 -8.607 -3.359 1.00 83.62 170 SER A O 1
ATOM 1354 N N . GLU A 1 171 ? -20.732 -10.805 -3.004 1.00 88.44 171 GLU A N 1
ATOM 1355 C CA . GLU A 1 171 ? -19.463 -11.221 -3.629 1.00 88.44 171 GLU A CA 1
ATOM 1356 C C . GLU A 1 171 ? -19.367 -10.787 -5.105 1.00 88.44 171 GLU A C 1
ATOM 1358 O O . GLU A 1 171 ? -18.299 -10.405 -5.586 1.00 88.44 171 GLU A O 1
ATOM 1363 N N . GLU A 1 172 ? -20.493 -10.788 -5.826 1.00 90.19 172 GLU A N 1
ATOM 1364 C CA . GLU A 1 172 ? -20.561 -10.336 -7.217 1.00 90.19 172 GLU A CA 1
ATOM 1365 C C . GLU A 1 172 ? -20.187 -8.851 -7.355 1.00 90.19 172 GLU A C 1
ATOM 1367 O O . GLU A 1 172 ? -19.489 -8.479 -8.301 1.00 90.19 172 GLU A O 1
ATOM 1372 N N . ASP A 1 173 ? -20.574 -8.009 -6.390 1.00 89.25 173 ASP A N 1
ATOM 1373 C CA . ASP A 1 173 ? -20.221 -6.585 -6.389 1.00 89.25 173 ASP A CA 1
ATOM 1374 C C . ASP A 1 173 ? -18.714 -6.377 -6.201 1.00 89.25 173 ASP A C 1
ATOM 1376 O O . ASP A 1 173 ? -18.125 -5.547 -6.896 1.00 89.25 173 ASP A O 1
ATOM 1380 N N . LEU A 1 174 ? -18.060 -7.168 -5.336 1.00 91.06 174 LEU A N 1
ATOM 1381 C CA . LEU A 1 174 ? -16.595 -7.136 -5.209 1.00 91.06 174 LEU A CA 1
ATOM 1382 C C . LEU A 1 174 ? -15.912 -7.524 -6.509 1.00 91.06 174 LEU A C 1
ATOM 1384 O O . LEU A 1 174 ? -14.953 -6.871 -6.908 1.00 91.06 174 LEU A O 1
ATOM 1388 N N . ARG A 1 175 ? -16.408 -8.568 -7.183 1.00 93.56 175 ARG A N 1
ATOM 1389 C CA . ARG A 1 175 ? -15.850 -9.016 -8.465 1.00 93.56 175 ARG A CA 1
ATOM 1390 C C . ARG A 1 175 ? -16.040 -7.978 -9.565 1.00 93.56 175 ARG A C 1
ATOM 1392 O O . ARG A 1 175 ? -15.164 -7.818 -10.411 1.00 93.56 175 ARG A O 1
ATOM 1399 N N . LYS A 1 176 ? -17.163 -7.258 -9.582 1.00 92.44 176 LYS A N 1
ATOM 1400 C CA . LYS A 1 176 ? -17.358 -6.132 -10.509 1.00 92.44 176 LYS A CA 1
ATOM 1401 C C . LYS A 1 176 ? -16.374 -5.008 -10.201 1.00 92.44 176 LYS A C 1
ATOM 1403 O O . LYS A 1 176 ? -15.699 -4.536 -11.111 1.00 92.44 176 LYS A O 1
ATOM 1408 N N . LEU A 1 177 ? -16.236 -4.643 -8.927 1.00 91.50 177 LEU A N 1
ATOM 1409 C CA . LEU A 1 177 ? -15.327 -3.588 -8.483 1.00 91.50 177 LEU A CA 1
ATOM 1410 C C . LEU A 1 177 ? -13.856 -3.929 -8.783 1.00 91.50 177 LEU A C 1
ATOM 1412 O O . LEU A 1 177 ? -13.134 -3.096 -9.321 1.00 91.50 177 LEU A O 1
ATOM 1416 N N . SER A 1 178 ? -13.428 -5.175 -8.551 1.00 94.62 178 SER A N 1
ATOM 1417 C CA . SER A 1 178 ? -12.065 -5.654 -8.835 1.00 94.62 178 SER A CA 1
ATOM 1418 C C . SER A 1 178 ? -11.715 -5.690 -10.328 1.00 94.62 178 SER A C 1
ATOM 1420 O O . SER A 1 178 ? -10.545 -5.811 -10.698 1.00 94.62 178 SER A O 1
ATOM 1422 N N . ASN A 1 179 ? -12.716 -5.614 -11.203 1.00 94.50 179 ASN A N 1
ATOM 1423 C CA . ASN A 1 179 ? -12.554 -5.545 -12.655 1.00 94.50 179 ASN A CA 1
ATOM 1424 C C . ASN A 1 179 ? -12.859 -4.147 -13.218 1.00 94.50 179 ASN A C 1
ATOM 1426 O O . ASN A 1 179 ? -12.814 -3.964 -14.433 1.00 94.50 179 ASN A O 1
ATOM 1430 N N . GLY A 1 180 ? -13.171 -3.182 -12.350 1.00 92.12 180 GLY A N 1
ATOM 1431 C CA . GLY A 1 180 ? -13.491 -1.809 -12.715 1.00 92.12 180 GLY A CA 1
ATOM 1432 C C . GLY A 1 180 ? -12.266 -0.936 -12.996 1.00 92.12 180 GLY A C 1
ATOM 1433 O O . GLY A 1 180 ? -11.143 -1.417 -13.170 1.00 92.12 180 GLY A O 1
ATOM 1434 N N . GLY A 1 181 ? -12.527 0.370 -13.058 1.00 92.00 181 GLY A N 1
ATOM 1435 C CA . GLY A 1 181 ? -11.509 1.407 -13.204 1.00 92.00 181 GLY A CA 1
ATOM 1436 C C . GLY A 1 181 ? -10.904 1.855 -11.874 1.00 92.00 181 GLY A C 1
ATOM 1437 O O . GLY A 1 181 ? -11.134 1.252 -10.827 1.00 92.00 181 GLY A O 1
ATOM 1438 N N . GLU A 1 182 ? -10.127 2.928 -11.953 1.00 91.75 182 GLU A N 1
ATOM 1439 C CA . GLU A 1 182 ? -9.491 3.584 -10.809 1.00 91.75 182 GLU A CA 1
ATOM 1440 C C . GLU A 1 182 ? -10.532 4.337 -9.978 1.00 91.75 182 GLU A C 1
ATOM 1442 O O . GLU A 1 182 ? -11.407 5.013 -10.526 1.00 91.75 182 GLU A O 1
ATOM 1447 N N . LEU A 1 183 ? -10.470 4.170 -8.658 1.00 91.75 183 LEU A N 1
ATOM 1448 C CA . LEU A 1 183 ? -11.435 4.722 -7.711 1.00 91.75 183 LEU A CA 1
ATOM 1449 C C . LEU A 1 183 ? -10.736 5.100 -6.406 1.00 91.75 183 LEU A C 1
ATOM 1451 O O . LEU A 1 183 ? -9.843 4.390 -5.953 1.00 91.75 183 LEU A O 1
ATOM 1455 N N . GLU A 1 184 ? -11.211 6.148 -5.738 1.00 91.44 184 GLU A N 1
ATOM 1456 C CA . GLU A 1 184 ? -10.889 6.366 -4.329 1.00 91.44 184 GLU A CA 1
ATOM 1457 C C . GLU A 1 184 ? -11.925 5.627 -3.467 1.00 91.44 184 GLU A C 1
ATOM 1459 O O . GLU A 1 184 ? -13.134 5.877 -3.536 1.00 91.44 184 GLU A O 1
ATOM 1464 N N . LEU A 1 185 ? -11.454 4.656 -2.685 1.00 93.00 185 LEU A N 1
ATOM 1465 C CA . LEU A 1 185 ? -12.288 3.826 -1.821 1.00 93.00 185 LEU A CA 1
ATOM 1466 C C . LEU A 1 185 ? -12.139 4.243 -0.366 1.00 93.00 185 LEU A C 1
ATOM 1468 O O . LEU A 1 185 ? -11.038 4.500 0.115 1.00 93.00 185 LEU A O 1
ATOM 1472 N N . TRP A 1 186 ? -13.252 4.228 0.358 1.00 93.44 186 TRP A N 1
ATOM 1473 C CA . TRP A 1 186 ? -13.293 4.436 1.794 1.00 93.44 186 TRP A CA 1
ATOM 1474 C C . TRP A 1 186 ? -13.823 3.193 2.507 1.00 93.44 186 TRP A C 1
ATOM 1476 O O . TRP A 1 186 ? -14.980 2.793 2.348 1.00 93.44 186 TRP A O 1
ATOM 1486 N N . PHE A 1 187 ? -12.969 2.595 3.329 1.00 94.25 187 PHE A N 1
ATOM 1487 C CA . PHE A 1 187 ? -13.297 1.482 4.203 1.00 94.2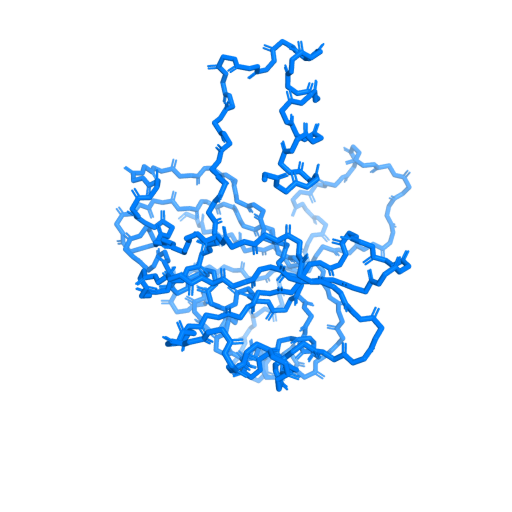5 187 PHE A CA 1
ATOM 1488 C C . PHE A 1 187 ? -13.626 2.001 5.602 1.00 94.25 187 PHE A C 1
ATOM 1490 O O . PHE A 1 187 ? -12.890 2.808 6.177 1.00 94.25 187 PHE A O 1
ATOM 1497 N N . THR A 1 188 ? -14.738 1.528 6.162 1.00 93.06 188 THR A N 1
ATOM 1498 C CA . THR A 1 188 ? -15.218 1.942 7.490 1.00 93.06 188 THR A CA 1
ATOM 1499 C C . THR A 1 188 ? -15.605 0.746 8.337 1.00 93.06 188 THR A C 1
ATOM 1501 O O . THR A 1 188 ? -16.321 -0.140 7.866 1.00 93.06 188 THR A O 1
ATOM 1504 N N . LYS A 1 189 ? -15.171 0.739 9.597 1.00 87.12 189 LYS A N 1
ATOM 1505 C CA . LYS A 1 189 ? -15.546 -0.268 10.592 1.00 87.12 189 LYS A CA 1
ATOM 1506 C C . LYS A 1 189 ? -16.188 0.429 11.792 1.00 87.12 189 LYS A C 1
ATOM 1508 O O . LYS A 1 189 ? -15.627 1.402 12.294 1.00 87.12 189 LYS A O 1
ATOM 1513 N N . ASN A 1 190 ? -17.376 -0.038 12.181 1.00 73.19 190 ASN A N 1
ATOM 1514 C CA . ASN A 1 190 ? -18.108 0.470 13.348 1.00 73.19 190 ASN A CA 1
ATOM 1515 C C . ASN A 1 190 ? -17.461 -0.002 14.652 1.00 73.19 190 ASN A C 1
ATOM 1517 O O . ASN A 1 190 ? -16.962 -1.151 14.668 1.00 73.19 190 ASN A O 1
#

pLDDT: mean 87.56, std 13.38, range [44.81, 98.06]

Radius of gyration: 17.84 Å; Cα contacts (8 Å, |Δi|>4): 315; chains: 1; bounding box: 48×36×38 Å

Mean predicted aligned error: 6.34 Å

Sequence (190 aa):
MDINVKLLQASLQVSQLSQNVIVHSNALSAIPDKCILYSDNRNIGDGHVVCGISSLKDINVLVPAGYSIRQIINSTRLDALVAEDIDVMKIDVEGSELHAILSGIGLFDRYRVRHIISEFSPRMMRDKKSDPYEYLNFFVSRGYNIRIVNDPLPDLYERNAWQTVSIYRSEEDLRKLSNGGELELWFTKN

Solvent-accessible surface area (backbone atoms only — not comparable to full-atom values): 10954 Å² total; per-residue (Å²): 129,50,69,66,60,51,49,51,50,53,52,32,69,78,40,91,50,54,89,82,55,87,86,79,88,53,48,59,20,70,63,68,41,54,25,40,33,29,21,39,76,84,48,67,85,59,70,44,78,50,65,83,69,88,48,81,77,58,46,73,77,71,52,57,90,67,44,44,80,69,38,81,38,47,30,32,34,44,39,76,77,48,87,63,72,35,69,72,45,80,46,79,56,86,29,41,56,54,50,40,52,58,12,19,48,65,31,70,74,75,30,55,66,35,33,36,40,30,65,41,37,32,63,44,11,44,77,65,74,41,59,39,46,57,46,54,46,58,42,47,79,68,62,32,47,45,23,46,60,75,81,89,66,101,47,88,89,69,80,50,87,84,70,45,53,79,60,71,84,48,74,66,42,46,54,50,56,35,69,42,69,74,44,44,36,36,36,40,42,135